Protein 1JG1 (pdb70)

Structure (mmCIF, N/CA/C/O backbone):
data_1JG1
#
_entry.id   1JG1
#
_cell.length_a   39.160
_cell.length_b   52.522
_cell.length_c   96.636
_cell.angle_alpha   90.00
_cell.angle_beta   90.00
_cell.angle_gamma   90.00
#
_symmetry.space_group_name_H-M   'P 21 21 21'
#
loop_
_entity.id
_entity.type
_entity.pdbx_description
1 polymer 'protein-L-isoaspartate O-methyltransferase'
2 non-polymer S-ADENOSYL-L-HOMOCYSTEINE
3 water water
#
loop_
_atom_site.group_PDB
_atom_site.id
_atom_site.type_symbol
_atom_site.label_atom_id
_atom_site.label_alt_id
_atom_site.label_comp_id
_atom_site.label_asym_id
_atom_site.label_entity_id
_atom_site.label_seq_id
_atom_site.pdbx_PDB_ins_code
_atom_site.Cartn_x
_atom_site.Cartn_y
_atom_site.Cartn_z
_atom_site.occupancy
_atom_site.B_iso_or_equiv
_atom_site.auth_seq_id
_atom_site.auth_comp_id
_atom_site.auth_asym_id
_atom_site.auth_atom_id
_atom_site.pdbx_PDB_model_num
ATOM 1 N N . GLU A 1 14 ? 33.756 69.975 2.557 1.00 40.17 14 GLU A N 1
ATOM 2 C CA . GLU A 1 14 ? 33.793 68.681 1.835 1.00 43.52 14 GLU A CA 1
ATOM 3 C C . GLU A 1 14 ? 35.244 68.388 1.497 1.00 34.31 14 GLU A C 1
ATOM 4 O O . GLU A 1 14 ? 35.902 67.529 2.084 1.00 34.79 14 GLU A O 1
ATOM 6 N N . LYS A 1 15 ? 35.745 69.237 0.605 1.00 31.94 15 LYS A N 1
ATOM 7 C CA . LYS A 1 15 ? 37.182 69.515 0.563 1.00 33.53 15 LYS A CA 1
ATOM 8 C C . LYS A 1 15 ? 37.590 69.974 1.962 1.00 32.64 15 LYS A C 1
ATOM 9 O O . LYS A 1 15 ? 38.674 69.629 2.449 1.00 28.68 15 LYS A O 1
ATOM 11 N N . GLU A 1 16 ? 36.718 70.719 2.649 1.00 32.67 16 GLU A N 1
ATOM 12 C CA . GLU A 1 16 ? 37.124 71.140 3.995 1.00 36.14 16 GLU A CA 1
ATOM 13 C C . GLU A 1 16 ? 37.160 69.957 4.963 1.00 32.45 16 GLU A C 1
ATOM 14 O O . GLU A 1 16 ? 38.027 69.892 5.847 1.00 31.15 16 GLU A O 1
ATOM 18 N N . LEU A 1 17 ? 36.200 69.037 4.798 1.00 26.27 17 LEU A N 1
ATOM 19 C CA . LEU A 1 17 ? 36.155 67.869 5.670 1.00 25.95 17 LEU A CA 1
ATOM 20 C C . LEU A 1 17 ? 37.389 67.006 5.396 1.00 23.17 17 LEU A C 1
ATOM 21 O O . LEU A 1 17 ? 37.998 66.427 6.299 1.00 23.73 17 LEU A O 1
ATOM 26 N N . TYR A 1 18 ? 37.746 66.946 4.114 1.00 24.06 18 TYR A N 1
ATOM 27 C CA . TYR A 1 18 ? 38.902 66.087 3.799 1.00 24.20 18 TYR A CA 1
ATOM 28 C C . TYR A 1 18 ? 40.172 66.730 4.334 1.00 23.56 18 TYR A C 1
ATOM 29 O O . TYR A 1 18 ? 41.062 66.030 4.801 1.00 25.52 18 TYR A O 1
ATOM 38 N N . GLU A 1 19 ? 40.247 68.071 4.305 1.00 26.61 19 GLU A N 1
ATOM 39 C CA . GLU A 1 19 ? 41.455 68.732 4.805 1.00 28.80 19 GLU A CA 1
ATOM 40 C C . GLU A 1 19 ? 41.628 68.499 6.287 1.00 28.49 19 GLU A C 1
ATOM 41 O O . GLU A 1 19 ? 42.745 68.243 6.781 1.00 25.62 19 GLU A O 1
ATOM 47 N N . LYS A 1 20 ? 40.512 68.546 7.016 1.00 24.70 20 LYS A N 1
ATOM 48 C CA . LYS A 1 20 ? 40.606 68.183 8.445 1.00 24.01 20 LYS A CA 1
ATOM 49 C C . LYS A 1 20 ? 41.021 66.730 8.669 1.00 20.11 20 LYS A C 1
ATOM 50 O O . LYS A 1 20 ? 41.751 66.379 9.585 1.00 21.20 20 LYS A O 1
ATOM 56 N N . TRP A 1 21 ? 40.570 65.838 7.831 1.00 21.01 21 TRP A N 1
ATOM 57 C CA . TRP A 1 21 ? 40.947 64.408 7.958 1.00 19.05 21 TRP A CA 1
ATOM 58 C C . TRP A 1 21 ? 42.421 64.191 7.677 1.00 19.13 21 TRP A C 1
ATOM 59 O O . TRP A 1 21 ? 43.044 63.387 8.345 1.00 18.55 21 TRP A O 1
ATOM 70 N N . MET A 1 22 ? 42.949 64.873 6.625 1.00 21.76 22 MET A N 1
ATOM 71 C CA . MET A 1 22 ? 44.385 64.701 6.374 1.00 24.80 22 MET A CA 1
ATOM 72 C C . MET A 1 22 ? 45.201 65.080 7.625 1.00 22.87 22 MET A C 1
ATOM 73 O O . MET A 1 22 ? 46.213 64.429 7.928 1.00 23.95 22 MET A O 1
ATOM 78 N N . ARG A 1 23 ? 44.789 66.108 8.381 1.00 22.32 23 ARG A N 1
ATOM 79 C CA . ARG A 1 23 ? 45.426 66.515 9.614 1.00 22.31 23 ARG A CA 1
ATOM 80 C C . ARG A 1 23 ? 45.313 65.374 10.611 1.00 19.38 23 ARG A C 1
ATOM 81 O O . ARG A 1 23 ? 46.301 65.067 11.290 1.00 25.08 23 ARG A O 1
ATOM 83 N N . THR A 1 24 ? 44.158 64.720 10.688 1.00 18.35 24 THR A N 1
ATOM 84 C CA . THR A 1 24 ? 44.063 63.563 11.620 1.00 18.08 24 THR A CA 1
ATOM 85 C C . THR A 1 24 ? 45.001 62.447 11.245 1.00 17.71 24 THR A C 1
ATOM 86 O O . THR A 1 24 ? 45.664 61.844 12.086 1.00 17.01 24 THR A O 1
ATOM 90 N N . VAL A 1 25 ? 45.044 62.131 9.948 1.00 17.07 25 VAL A N 1
ATOM 91 C CA . VAL A 1 25 ? 45.929 61.049 9.533 1.00 16.82 25 VAL A CA 1
ATOM 92 C C . VAL A 1 25 ? 47.363 61.426 9.793 1.00 18.73 25 VAL A C 1
ATOM 93 O O . VAL A 1 25 ? 48.187 60.629 10.247 1.00 20.10 25 VAL A O 1
ATOM 97 N N . GLU A 1 26 ? 47.735 62.693 9.517 1.00 21.25 26 GLU A N 1
ATOM 98 C CA . GLU A 1 26 ? 49.108 63.121 9.776 1.00 28.30 26 GLU A CA 1
ATOM 99 C C . GLU A 1 26 ? 49.489 62.980 11.244 1.00 27.22 26 GLU A C 1
ATOM 100 O O . GLU A 1 26 ? 50.564 62.586 11.684 1.00 24.28 26 GLU A O 1
ATOM 106 N N . MET A 1 27 ? 48.461 63.362 12.037 1.00 22.41 27 MET A N 1
ATOM 107 C CA . MET A 1 27 ? 48.736 63.249 13.463 1.00 22.51 27 MET A CA 1
ATOM 108 C C . MET A 1 27 ? 48.928 61.795 13.843 1.00 19.71 27 MET A C 1
ATOM 109 O O . MET A 1 27 ? 49.775 61.492 14.681 1.00 20.72 27 MET A O 1
ATOM 114 N N . LEU A 1 28 ? 48.049 60.921 13.370 1.00 17.80 28 LEU A N 1
ATOM 115 C CA . LEU A 1 28 ? 48.164 59.530 13.767 1.00 16.64 28 LEU A CA 1
ATOM 116 C C . LEU A 1 28 ? 49.511 58.941 13.376 1.00 17.97 28 LEU A C 1
ATOM 117 O O . LEU A 1 28 ? 50.074 58.075 14.055 1.00 18.01 28 LEU A O 1
ATOM 122 N N . LYS A 1 29 ? 50.038 59.357 12.216 1.00 18.97 29 LYS A N 1
ATOM 123 C CA . LYS A 1 29 ? 51.357 58.888 11.768 1.00 21.35 29 LYS A CA 1
ATOM 124 C C . LYS A 1 29 ? 52.404 59.519 12.686 1.00 25.25 29 LYS A C 1
ATOM 125 O O . LYS A 1 29 ? 53.346 58.861 13.133 1.00 24.52 29 LYS A O 1
ATOM 131 N N . ALA A 1 30 ? 52.254 60.799 12.983 1.00 25.91 30 ALA A N 1
ATOM 132 C CA . ALA A 1 30 ? 53.290 61.504 13.735 1.00 28.28 30 ALA A CA 1
ATOM 133 C C . ALA A 1 30 ? 53.443 60.860 15.110 1.00 28.16 30 ALA A C 1
ATOM 134 O O . ALA A 1 30 ? 54.505 60.726 15.677 1.00 34.22 30 ALA A O 1
ATOM 136 N N . GLU A 1 31 ? 52.258 60.472 15.627 1.00 28.02 31 GLU A N 1
ATOM 137 C CA . GLU A 1 31 ? 52.218 59.887 16.950 1.00 27.32 31 GLU A CA 1
ATOM 138 C C . GLU A 1 31 ? 52.547 58.409 16.982 1.00 26.32 31 GLU A C 1
ATOM 139 O O . GLU A 1 31 ? 52.581 57.846 18.087 1.00 29.52 31 GLU A O 1
ATOM 145 N N . GLY A 1 32 ? 52.845 57.745 15.861 1.00 22.56 32 GLY A N 1
ATOM 146 C CA . GLY A 1 32 ? 53.241 56.351 15.889 1.00 21.85 32 GLY A CA 1
ATOM 147 C C . GLY A 1 32 ? 52.089 55.355 15.907 1.00 18.93 32 GLY A C 1
ATOM 148 O O . GLY A 1 32 ? 52.272 54.156 16.133 1.00 23.23 32 GLY A O 1
ATOM 149 N N . ILE A 1 33 ? 50.857 55.823 15.715 1.00 16.77 33 ILE A N 1
ATOM 150 C CA . ILE A 1 33 ? 49.685 54.965 15.705 1.00 16.26 33 ILE A CA 1
ATOM 151 C C . ILE A 1 33 ? 49.508 54.311 14.345 1.00 14.62 33 ILE A C 1
ATOM 152 O O . ILE A 1 33 ? 49.277 53.114 14.213 1.00 17.16 33 ILE A O 1
ATOM 157 N N . ILE A 1 34 ? 49.578 55.134 13.275 1.00 14.39 34 ILE A N 1
ATOM 158 C CA . ILE A 1 34 ? 49.641 54.601 11.901 1.00 14.15 34 ILE A CA 1
ATOM 159 C C . ILE A 1 34 ? 51.143 54.428 11.640 1.00 14.63 34 ILE A C 1
ATOM 160 O O . ILE A 1 34 ? 51.855 55.435 11.764 1.00 19.08 34 ILE A O 1
ATOM 165 N N . ARG A 1 35 ? 51.560 53.218 11.336 1.00 13.54 35 ARG A N 1
ATOM 166 C CA . ARG A 1 35 ? 52.990 52.881 11.229 1.00 15.63 35 ARG A CA 1
ATOM 167 C C . ARG A 1 35 ? 53.290 52.246 9.880 1.00 17.72 35 ARG A C 1
ATOM 168 O O . ARG A 1 35 ? 54.442 51.971 9.604 1.00 31.29 35 ARG A O 1
ATOM 170 N N . SER A 1 36 ? 52.312 51.974 9.040 1.00 16.65 36 SER A N 1
ATOM 171 C CA . SER A 1 36 ? 52.548 51.306 7.738 1.00 16.07 36 SER A CA 1
ATOM 172 C C . SER A 1 36 ? 51.913 52.139 6.636 1.00 17.08 36 SER A 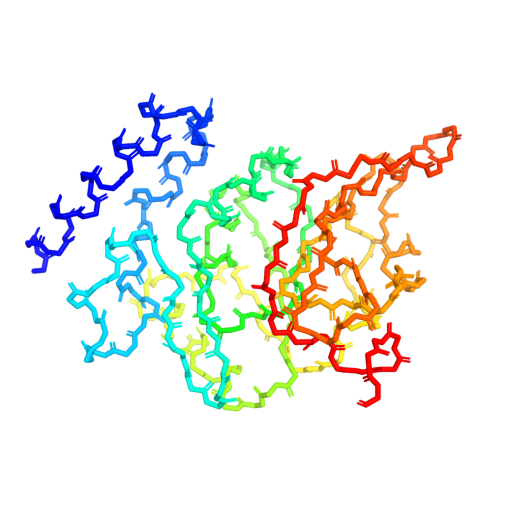C 1
ATOM 173 O O . SER A 1 36 ? 50.901 52.811 6.824 1.00 17.40 36 SER A O 1
ATOM 176 N N . LYS A 1 37 ? 52.512 52.079 5.450 1.00 16.12 37 LYS A N 1
ATOM 177 C CA . LYS A 1 37 ? 51.944 52.818 4.308 1.00 17.58 37 LYS A CA 1
ATOM 178 C C . LYS A 1 37 ? 50.569 52.259 3.958 1.00 15.77 37 LYS A C 1
ATOM 179 O O . LYS A 1 37 ? 49.736 53.041 3.499 1.00 15.73 37 LYS A O 1
ATOM 185 N N . GLU A 1 38 ? 50.305 50.970 4.144 1.00 15.03 38 GLU A N 1
ATOM 186 C CA . GLU A 1 38 ? 49.018 50.382 3.757 1.00 14.84 38 GLU A CA 1
ATOM 187 C C . GLU A 1 38 ? 47.915 50.984 4.611 1.00 13.02 38 GLU A C 1
ATOM 188 O O . GLU A 1 38 ? 46.844 51.289 4.076 1.00 14.06 38 GLU A O 1
ATOM 194 N N . VAL A 1 39 ? 48.130 51.136 5.905 1.00 13.63 39 VAL A N 1
ATOM 195 C CA . VAL A 1 39 ? 47.058 51.682 6.738 1.00 13.12 39 VAL A CA 1
ATOM 196 C C . VAL A 1 39 ? 46.936 53.174 6.447 1.00 13.28 39 VAL A C 1
ATOM 197 O O . VAL A 1 39 ? 45.814 53.680 6.399 1.00 13.47 39 VAL A O 1
ATOM 201 N N . GLU A 1 40 ? 48.064 53.873 6.273 1.00 13.68 40 GLU A N 1
ATOM 202 C CA . GLU A 1 40 ? 47.951 55.292 5.915 1.00 14.35 40 GLU A CA 1
ATOM 203 C C . GLU A 1 40 ? 47.123 55.478 4.672 1.00 14.65 40 GLU A C 1
ATOM 204 O O . GLU A 1 40 ? 46.231 56.314 4.578 1.00 14.73 40 GLU A O 1
ATOM 210 N N . ARG A 1 41 ? 47.456 54.705 3.632 1.00 14.51 41 ARG A N 1
ATOM 211 C CA . ARG A 1 41 ? 46.746 54.880 2.355 1.00 14.42 41 ARG A CA 1
ATOM 212 C C . ARG A 1 41 ? 45.269 54.527 2.492 1.00 13.33 41 ARG A C 1
ATOM 213 O O . ARG A 1 41 ? 44.380 55.156 1.917 1.00 15.45 41 ARG A O 1
ATOM 221 N N . ALA A 1 42 ? 44.954 53.475 3.276 1.00 14.07 42 ALA A N 1
ATOM 222 C CA . ALA A 1 42 ? 43.546 53.144 3.483 1.00 14.60 42 ALA A CA 1
ATOM 223 C C . ALA A 1 42 ? 42.818 54.309 4.128 1.00 13.94 42 ALA A C 1
ATOM 224 O O . ALA A 1 42 ? 41.729 54.681 3.709 1.00 14.37 42 ALA A O 1
ATOM 226 N N . PHE A 1 43 ? 43.400 54.867 5.191 1.00 13.10 43 PHE A N 1
ATOM 227 C CA . PHE A 1 43 ? 42.754 55.994 5.869 1.00 13.47 43 PHE A CA 1
ATOM 228 C C . PHE A 1 43 ? 42.548 57.167 4.959 1.00 13.60 43 PHE A C 1
ATOM 229 O O . PHE A 1 43 ? 41.485 57.827 5.036 1.00 15.10 43 PHE A O 1
ATOM 237 N N . LEU A 1 44 ? 43.517 57.445 4.062 1.00 15.15 44 LEU A N 1
ATOM 238 C CA . LEU A 1 44 ? 43.406 58.582 3.165 1.00 16.33 44 LEU A CA 1
ATOM 239 C C . LEU A 1 44 ? 42.339 58.314 2.100 1.00 15.77 44 LEU A C 1
ATOM 240 O O . LEU A 1 44 ? 41.701 59.246 1.635 1.00 19.77 44 LEU A O 1
ATOM 245 N N . LYS A 1 45 ? 42.114 57.049 1.756 1.00 16.18 45 LYS A N 1
ATOM 246 C CA . LYS A 1 45 ? 41.139 56.739 0.704 1.00 17.30 45 LYS A CA 1
ATOM 247 C C . LYS A 1 45 ? 39.696 56.823 1.211 1.00 16.14 45 LYS A C 1
ATOM 248 O O . LYS A 1 45 ? 38.773 57.244 0.531 1.00 17.50 45 LYS A O 1
ATOM 254 N N . TYR A 1 46 ? 39.496 56.414 2.481 1.00 15.97 46 TYR A N 1
ATOM 255 C CA . TYR A 1 46 ? 38.165 56.354 3.085 1.00 15.10 46 TYR A CA 1
ATOM 256 C C . TYR A 1 46 ? 38.120 57.172 4.416 1.00 15.18 46 TYR A C 1
ATOM 257 O O . TYR A 1 46 ? 38.235 56.633 5.500 1.00 16.35 46 TYR A O 1
ATOM 266 N N . PRO A 1 47 ? 37.943 58.477 4.257 1.00 15.85 47 PRO A N 1
ATOM 267 C CA . PRO A 1 47 ? 37.832 59.307 5.460 1.00 17.88 47 PRO A CA 1
ATOM 268 C C . PRO A 1 47 ? 36.612 58.896 6.284 1.00 15.82 47 PRO A C 1
ATOM 269 O O . PRO A 1 47 ? 35.573 58.519 5.731 1.00 17.39 47 PRO A O 1
ATOM 273 N N . ARG A 1 48 ? 36.685 59.002 7.622 1.00 15.58 48 ARG A N 1
ATOM 274 C CA . ARG A 1 48 ? 35.561 58.581 8.446 1.00 14.30 48 ARG A CA 1
ATOM 275 C C . ARG A 1 48 ? 34.289 59.351 8.173 1.00 14.93 48 ARG A C 1
ATOM 276 O O . ARG A 1 48 ? 33.203 58.813 8.431 1.00 15.95 48 ARG A O 1
ATOM 284 N N . TYR A 1 49 ? 34.297 60.577 7.647 1.00 15.51 49 TYR A N 1
ATOM 285 C CA . TYR A 1 49 ? 33.047 61.294 7.465 1.00 16.78 49 TYR A CA 1
ATOM 286 C C . TYR A 1 49 ? 32.127 60.527 6.510 1.00 17.19 49 TYR A C 1
ATOM 287 O O . TYR A 1 49 ? 30.920 60.759 6.533 1.00 21.06 49 TYR A O 1
ATOM 296 N N . LEU A 1 50 ? 32.682 59.622 5.666 1.00 18.45 50 LEU A N 1
ATOM 297 C CA . LEU A 1 50 ? 31.829 58.854 4.729 1.00 21.03 50 LEU A CA 1
ATOM 298 C C . LEU A 1 50 ? 30.934 57.886 5.472 1.00 20.29 50 LEU A C 1
ATOM 299 O O . LEU A 1 50 ? 29.988 57.320 4.928 1.00 26.22 50 LEU A O 1
ATOM 304 N N . SER A 1 51 ? 31.220 57.667 6.758 1.00 17.35 51 SER A N 1
ATOM 305 C CA . SER A 1 51 ? 30.567 56.532 7.437 1.00 18.06 51 SER A CA 1
ATOM 306 C C . SER A 1 51 ? 29.609 57.005 8.511 1.00 17.69 51 SER A C 1
ATOM 307 O O . SER A 1 51 ? 28.998 56.125 9.176 1.00 18.51 51 SER A O 1
ATOM 310 N N . VAL A 1 52 ? 29.464 58.322 8.716 1.00 15.94 52 VAL A N 1
ATOM 311 C CA . VAL A 1 52 ? 28.572 58.748 9.788 1.00 16.75 52 VAL A CA 1
ATOM 312 C C . VAL A 1 52 ? 27.436 59.601 9.226 1.00 18.44 52 VAL A C 1
ATOM 313 O O . VAL A 1 52 ? 27.475 60.102 8.095 1.00 22.23 52 VAL A O 1
ATOM 317 N N . GLU A 1 53 ? 26.386 59.724 10.036 1.00 19.65 53 GLU A N 1
ATOM 318 C CA . GLU A 1 53 ? 25.248 60.565 9.619 1.00 23.74 53 GLU A CA 1
ATOM 319 C C . GLU A 1 53 ? 25.684 62.022 9.487 1.00 23.17 53 GLU A C 1
ATOM 320 O O . GLU A 1 53 ? 26.676 62.418 10.126 1.00 22.02 53 GLU A O 1
ATOM 326 N N . ASP A 1 54 ? 24.975 62.809 8.693 1.00 26.12 54 ASP A N 1
ATOM 327 C CA . ASP A 1 54 ? 25.381 64.172 8.412 1.00 25.78 54 ASP A CA 1
ATOM 328 C C . ASP A 1 54 ? 25.711 65.001 9.635 1.00 25.71 54 ASP A C 1
ATOM 329 O O . ASP A 1 54 ? 26.688 65.747 9.607 1.00 27.90 54 ASP A O 1
ATOM 334 N N . LYS A 1 55 ? 24.870 64.871 10.642 1.00 26.42 55 LYS A N 1
ATOM 335 C CA . LYS A 1 55 ? 25.024 65.726 11.842 1.00 28.55 55 LYS A CA 1
ATOM 336 C C . LYS A 1 55 ? 26.334 65.445 12.551 1.00 25.00 55 LYS A C 1
ATOM 337 O O . LYS A 1 55 ? 26.786 66.258 13.357 1.00 35.79 55 LYS A O 1
ATOM 343 N N . TYR A 1 56 ? 27.001 64.317 12.270 1.00 25.15 56 TYR A N 1
ATOM 344 C CA . TYR A 1 56 ? 28.247 64.024 12.969 1.00 21.75 56 TYR A CA 1
ATOM 345 C C . TYR A 1 56 ? 29.460 64.227 12.080 1.00 20.28 56 TYR A C 1
ATOM 346 O O . TYR A 1 56 ? 30.616 64.101 12.543 1.00 21.13 56 TYR A O 1
ATOM 355 N N . LYS A 1 57 ? 29.213 64.529 10.800 1.00 22.08 57 LYS A N 1
ATOM 356 C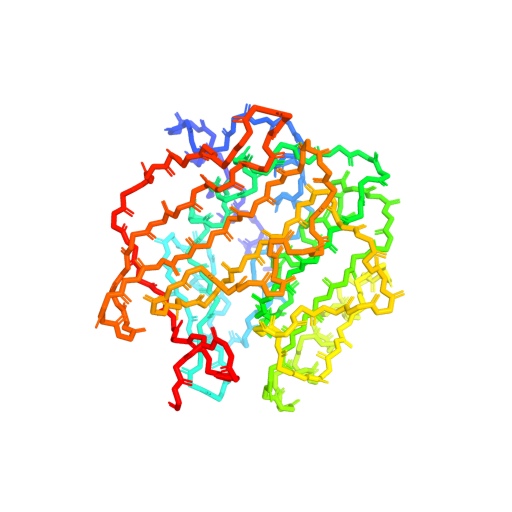 CA . LYS A 1 57 ? 30.349 64.665 9.875 1.00 22.78 57 LYS A CA 1
ATOM 357 C C . LYS A 1 57 ? 31.334 65.730 10.351 1.00 23.57 57 LYS A C 1
ATOM 358 O O . LYS A 1 57 ? 32.550 65.557 10.185 1.00 22.71 57 LYS A O 1
ATOM 364 N N . LYS A 1 58 ? 30.898 66.811 10.976 1.00 24.62 58 LYS A N 1
ATOM 365 C CA . LYS A 1 58 ? 31.725 67.899 11.453 1.00 25.07 58 LYS A CA 1
ATOM 366 C C . LYS A 1 58 ? 32.703 67.438 12.524 1.00 22.83 58 LYS A C 1
ATOM 367 O O . LYS A 1 58 ? 33.656 68.171 12.792 1.00 27.44 58 LYS A O 1
ATOM 373 N N . TYR A 1 59 ? 32.505 66.259 13.110 1.00 20.34 59 TYR A N 1
ATOM 374 C CA . TYR A 1 59 ? 33.404 65.806 14.170 1.00 19.32 59 TYR A CA 1
ATOM 375 C C . TYR A 1 59 ? 34.128 64.557 13.707 1.00 18.16 59 TYR A C 1
ATOM 376 O O . TYR A 1 59 ? 34.876 63.985 14.522 1.00 17.74 59 TYR A O 1
ATOM 385 N N . ALA A 1 60 ? 33.935 64.094 12.473 1.00 17.88 60 ALA A N 1
ATOM 386 C CA . ALA A 1 60 ? 34.529 62.806 12.093 1.00 16.73 60 ALA A CA 1
ATOM 387 C C . ALA A 1 60 ? 36.032 62.773 12.158 1.00 15.03 60 ALA A C 1
ATOM 388 O O . ALA A 1 60 ? 36.652 61.682 12.314 1.00 15.67 60 ALA A O 1
ATOM 390 N N . HIS A 1 61 ? 36.694 63.924 12.059 1.00 16.82 61 HIS A N 1
ATOM 391 C CA . HIS A 1 61 ? 38.143 64.024 12.130 1.00 16.95 61 HIS A CA 1
ATOM 392 C C . HIS A 1 61 ? 38.667 64.027 13.564 1.00 15.66 61 HIS A C 1
ATOM 393 O O . HIS A 1 61 ? 39.859 63.843 13.766 1.00 18.16 61 HIS A O 1
ATOM 400 N N . ILE A 1 62 ? 37.824 64.238 14.572 1.00 15.19 62 ILE A N 1
ATOM 401 C CA . ILE A 1 62 ? 38.286 64.235 15.964 1.00 13.98 62 ILE A CA 1
ATOM 402 C C . ILE A 1 62 ? 38.524 62.793 16.401 1.00 12.75 62 ILE A C 1
ATOM 403 O O . ILE A 1 62 ? 37.718 61.906 16.077 1.00 13.38 62 ILE A O 1
ATOM 408 N N . ASP A 1 63 ? 39.594 62.563 17.159 1.00 13.11 63 ASP A N 1
ATOM 409 C CA . ASP A 1 63 ? 39.918 61.179 17.509 1.00 13.00 63 ASP A CA 1
ATOM 410 C C . ASP A 1 63 ? 39.091 60.793 18.712 1.00 11.95 63 ASP A C 1
ATOM 411 O O . ASP A 1 63 ? 39.572 60.827 19.852 1.00 13.69 63 ASP A O 1
ATOM 416 N N . GLU A 1 64 ? 37.822 60.479 18.496 1.00 12.94 64 GLU A N 1
ATOM 417 C CA . GLU A 1 64 ? 36.826 60.121 19.481 1.00 12.03 64 GLU A CA 1
ATOM 418 C C . GLU A 1 64 ? 35.837 59.170 18.806 1.00 12.25 64 GLU A C 1
ATOM 419 O O . GLU A 1 64 ? 35.634 59.256 17.608 1.00 12.76 64 GLU A O 1
ATOM 425 N N . PRO A 1 65 ? 35.188 58.264 19.538 1.00 12.27 65 PRO A N 1
ATOM 426 C CA . PRO A 1 65 ? 34.117 57.465 18.955 1.00 12.71 65 PRO A CA 1
ATOM 427 C C . PRO A 1 65 ? 32.950 58.378 18.608 1.00 12.98 65 PRO A C 1
ATOM 428 O O . PRO A 1 65 ? 32.850 59.492 19.213 1.00 15.88 65 PRO A O 1
ATOM 432 N N . LEU A 1 66 ? 32.079 57.979 17.684 1.00 14.28 66 LEU A N 1
ATOM 433 C CA . LEU A 1 66 ? 30.889 58.766 17.350 1.00 15.08 66 LEU A CA 1
ATOM 434 C C . LEU A 1 66 ? 29.688 57.872 17.265 1.00 15.46 66 LEU A C 1
ATOM 435 O O . LEU A 1 66 ? 29.821 56.677 16.933 1.00 16.53 66 LEU A O 1
ATOM 440 N N . PRO A 1 67 ? 28.492 58.378 17.557 1.00 17.00 67 PRO A N 1
ATOM 441 C CA . PRO A 1 67 ? 27.279 57.538 17.452 1.00 15.82 67 PRO A CA 1
ATOM 442 C C . PRO A 1 67 ? 27.015 57.147 15.996 1.00 15.54 67 PRO A C 1
ATOM 443 O O . PRO A 1 67 ? 27.326 57.919 15.091 1.00 17.18 67 PRO A O 1
ATOM 447 N N . ILE A 1 68 ? 26.431 55.959 15.873 1.00 14.71 68 ILE A N 1
ATOM 448 C CA . ILE A 1 68 ? 25.773 55.508 14.644 1.00 15.00 68 ILE A CA 1
ATOM 449 C C . ILE A 1 68 ? 24.398 55.020 15.041 1.00 15.25 68 ILE A C 1
ATOM 450 O O . ILE A 1 68 ? 24.054 55.016 16.219 1.00 15.82 68 ILE A O 1
ATOM 455 N N . PRO A 1 69 ? 23.526 54.672 14.087 1.00 15.30 69 PRO A N 1
ATOM 456 C CA . PRO A 1 69 ? 22.157 54.264 14.505 1.00 15.98 69 PRO A CA 1
ATOM 457 C C . PRO A 1 69 ? 22.120 53.059 15.415 1.00 16.58 69 PRO A C 1
ATOM 458 O O . PRO A 1 69 ? 23.069 52.285 15.660 1.00 16.81 69 PRO A O 1
ATOM 462 N N . ALA A 1 70 ? 20.938 52.910 16.013 1.00 17.31 70 ALA A N 1
ATOM 463 C CA . ALA A 1 70 ? 20.591 51.716 16.800 1.00 17.56 70 ALA A CA 1
ATOM 464 C C . ALA A 1 70 ? 21.463 51.573 18.039 1.00 16.19 70 ALA A C 1
ATOM 465 O O . ALA A 1 70 ? 21.715 50.469 18.552 1.00 19.67 70 ALA A O 1
ATOM 467 N N . GLY A 1 71 ? 21.890 52.699 18.576 1.00 17.68 71 GLY A N 1
ATOM 468 C CA . GLY A 1 71 ? 22.612 52.800 19.845 1.00 17.89 71 GLY A CA 1
ATOM 469 C C . GLY A 1 71 ? 24.029 52.343 19.794 1.00 20.01 71 GLY A C 1
ATOM 470 O O . GLY A 1 71 ? 24.628 52.151 20.850 1.00 22.88 71 GLY A O 1
ATOM 471 N N . GLN A 1 72 ? 24.618 52.111 18.617 1.00 17.40 72 GLN A N 1
ATOM 472 C CA . GLN A 1 72 ? 26.022 51.708 18.514 1.00 16.70 72 GLN A CA 1
ATOM 473 C C . GLN A 1 72 ? 26.958 52.857 18.232 1.00 17.92 72 GLN A C 1
ATOM 474 O O . GLN A 1 72 ? 26.558 54.037 18.232 1.00 17.14 72 GLN A O 1
ATOM 480 N N . THR A 1 73 ? 28.248 52.616 17.971 1.00 17.07 73 THR A N 1
ATOM 481 C CA . THR A 1 73 ? 29.208 53.715 17.714 1.00 17.67 73 THR A CA 1
ATOM 482 C C . THR A 1 73 ? 30.172 53.313 16.612 1.00 17.94 73 THR A C 1
ATOM 483 O O . THR A 1 73 ? 30.411 52.115 16.397 1.00 21.38 73 THR A O 1
ATOM 487 N N . VAL A 1 74 ? 30.732 54.245 15.844 1.00 15.94 74 VAL A N 1
ATOM 488 C CA . VAL A 1 74 ? 31.892 54.010 15.015 1.00 15.14 74 VAL A CA 1
ATOM 489 C C . VAL A 1 74 ? 33.093 54.322 15.888 1.00 14.42 74 VAL A C 1
ATOM 490 O O . VAL A 1 74 ? 33.146 55.313 16.656 1.00 15.20 74 VAL A O 1
ATOM 494 N N . SER A 1 75 ? 34.070 53.435 15.871 1.00 15.70 75 SER A N 1
ATOM 495 C CA . SER A 1 75 ? 35.214 53.543 16.780 1.00 14.88 75 SER A CA 1
ATOM 496 C C . SER A 1 75 ? 36.041 54.805 16.506 1.00 13.25 75 SER A C 1
ATOM 497 O O . SER A 1 75 ? 36.065 55.391 15.435 1.00 14.44 75 SER A O 1
ATOM 500 N N . ALA A 1 76 ? 36.790 55.201 17.553 1.00 13.52 76 ALA A N 1
ATOM 501 C CA . ALA A 1 76 ? 37.761 56.302 17.399 1.00 12.75 76 ALA A CA 1
ATOM 502 C C . ALA A 1 76 ? 38.829 55.933 16.354 1.00 11.90 76 ALA A C 1
ATOM 503 O O . ALA A 1 76 ? 39.268 54.790 16.279 1.00 12.50 76 ALA A O 1
ATOM 505 N N . PRO A 1 77 ? 39.203 56.899 15.521 1.00 11.89 77 PRO A N 1
ATOM 506 C CA . PRO A 1 77 ? 40.230 56.612 14.501 1.00 11.51 77 PRO A CA 1
ATOM 507 C C . PRO A 1 77 ? 41.479 55.934 15.060 1.00 11.09 77 PRO A C 1
ATOM 508 O O . PRO A 1 77 ? 42.004 54.993 14.414 1.00 11.99 77 PRO A O 1
ATOM 512 N N . HIS A 1 78 ? 41.988 56.347 16.216 1.00 11.59 78 HIS A N 1
ATOM 513 C CA . HIS A 1 78 ? 43.194 55.665 16.638 1.00 11.95 78 HIS A CA 1
ATOM 514 C C . HIS A 1 78 ? 42.937 54.190 16.937 1.00 11.18 78 HIS A C 1
ATOM 515 O O . HIS A 1 78 ? 43.888 53.390 16.765 1.00 11.86 78 HIS A O 1
ATOM 522 N N . MET A 1 79 ? 41.782 53.831 17.451 1.00 11.31 79 MET A N 1
ATOM 523 C CA . MET A 1 79 ? 41.547 52.403 17.779 1.00 11.55 79 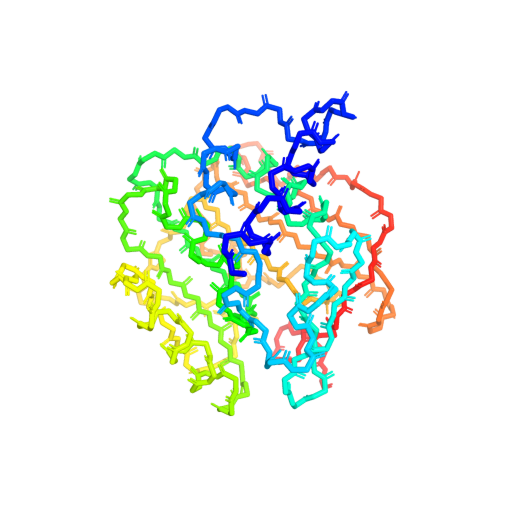MET A CA 1
ATOM 524 C C . MET A 1 79 ? 41.463 51.586 16.501 1.00 10.41 79 MET A C 1
ATOM 525 O O . MET A 1 79 ? 41.961 50.462 16.418 1.00 11.51 79 MET A O 1
ATOM 530 N N . VAL A 1 80 ? 40.781 52.174 15.473 1.00 11.40 80 VAL A N 1
ATOM 531 C CA . VAL A 1 80 ? 40.717 51.435 14.203 1.00 10.72 80 VAL A CA 1
ATOM 532 C C . VAL A 1 80 ? 42.121 51.265 13.661 1.00 10.49 80 VAL A C 1
ATOM 533 O O . VAL A 1 80 ? 42.453 50.140 13.191 1.00 11.37 80 VAL A O 1
ATOM 537 N N . ALA A 1 81 ? 42.937 52.312 13.718 1.00 11.21 81 ALA A N 1
ATOM 538 C CA . ALA A 1 81 ? 44.302 52.167 13.219 1.00 11.33 81 ALA A CA 1
ATOM 539 C C . ALA A 1 81 ? 45.091 51.123 13.993 1.00 12.03 81 ALA A C 1
ATOM 540 O O . ALA A 1 81 ? 45.805 50.298 13.408 1.00 11.75 81 ALA A O 1
ATOM 542 N N . ILE A 1 82 ? 44.976 51.146 15.327 1.00 11.39 82 ILE A N 1
ATOM 543 C CA . ILE A 1 82 ? 45.745 50.177 16.145 1.00 11.80 82 ILE A CA 1
ATOM 544 C C . ILE A 1 82 ? 45.390 48.767 15.729 1.00 11.45 82 ILE A C 1
ATOM 545 O O . ILE A 1 82 ? 46.215 47.876 15.534 1.00 12.46 82 ILE A O 1
ATOM 550 N N . MET A 1 83 ? 44.103 48.493 15.574 1.00 11.28 83 MET A N 1
ATOM 551 C CA . MET A 1 83 ? 43.677 47.117 15.254 1.00 11.85 83 MET A CA 1
ATOM 552 C C . MET A 1 83 ? 44.073 46.713 13.862 1.00 11.08 83 MET A C 1
ATOM 553 O O . MET A 1 83 ? 44.446 45.559 13.637 1.00 11.56 83 MET A O 1
ATOM 558 N N . LEU A 1 84 ? 44.051 47.660 12.894 1.00 11.13 84 LEU A N 1
ATOM 559 C CA . LEU A 1 84 ? 44.533 47.331 11.546 1.00 10.85 84 LEU A CA 1
ATOM 560 C C . LEU A 1 84 ? 46.023 47.042 11.558 1.00 11.48 84 LEU A C 1
ATOM 561 O O . LEU A 1 84 ? 46.460 46.103 10.872 1.00 11.37 84 LEU A O 1
ATOM 566 N N . GLU A 1 85 ? 46.798 47.828 12.346 1.00 10.96 85 GLU A N 1
ATOM 567 C CA . GLU A 1 85 ? 48.241 47.597 12.351 1.00 11.32 85 GLU A CA 1
ATOM 568 C C . GLU A 1 85 ? 48.506 46.250 13.015 1.00 12.02 85 GLU A C 1
ATOM 569 O O . GLU A 1 85 ? 49.371 45.501 12.503 1.00 14.31 85 GLU A O 1
ATOM 575 N N . ILE A 1 86 ? 47.815 45.877 14.089 1.00 11.97 86 ILE A N 1
ATOM 576 C CA . ILE A 1 86 ? 48.043 44.531 14.643 1.00 12.19 86 ILE A CA 1
ATOM 577 C C . ILE A 1 86 ? 47.710 43.453 13.637 1.00 12.34 86 ILE A C 1
ATOM 578 O O . ILE A 1 86 ? 48.386 42.406 13.564 1.00 14.25 86 ILE A O 1
ATOM 583 N N . ALA A 1 87 ? 46.700 43.711 12.812 1.00 12.38 87 ALA A N 1
ATOM 584 C CA . ALA A 1 87 ? 46.283 42.682 11.831 1.00 12.25 87 ALA A CA 1
ATOM 585 C C . ALA A 1 87 ? 47.323 42.415 10.757 1.00 13.70 87 ALA A C 1
ATOM 586 O O . ALA A 1 87 ? 47.285 41.303 10.158 1.00 16.36 87 ALA A O 1
ATOM 588 N N . ASN A 1 88 ? 48.202 43.360 10.465 1.00 14.23 88 ASN A N 1
ATOM 589 C CA . ASN A 1 88 ? 49.288 43.145 9.479 1.00 14.66 88 ASN A CA 1
ATOM 590 C C . ASN A 1 88 ? 48.757 42.591 8.175 1.00 13.81 88 ASN A C 1
ATOM 591 O O . ASN A 1 88 ? 49.146 41.540 7.658 1.00 16.80 88 ASN A O 1
ATOM 596 N N . LEU A 1 89 ? 47.790 43.323 7.632 1.00 13.18 89 LEU A N 1
ATOM 597 C CA . LEU A 1 89 ? 47.045 42.831 6.487 1.00 13.04 89 LEU A CA 1
ATOM 598 C C . LEU A 1 89 ? 47.867 42.911 5.224 1.00 13.24 89 LEU A C 1
ATOM 599 O O . LEU A 1 89 ? 48.631 43.857 4.981 1.00 14.75 89 LEU A O 1
ATOM 604 N N . LYS A 1 90 ? 47.666 41.896 4.362 1.00 13.85 90 LYS A N 1
ATOM 605 C CA . LYS A 1 90 ? 48.374 41.788 3.072 1.00 15.56 90 LYS A CA 1
ATOM 606 C C . LYS A 1 90 ? 47.351 41.550 1.973 1.00 13.04 90 LYS A C 1
ATOM 607 O O . LYS A 1 90 ? 46.266 40.980 2.199 1.00 12.77 90 LYS A O 1
ATOM 613 N N . PRO A 1 91 ? 47.646 41.898 0.748 1.00 14.32 91 PRO A N 1
ATOM 614 C CA . PRO A 1 91 ? 46.775 41.572 -0.416 1.00 14.83 91 PRO A CA 1
ATOM 615 C C . PRO A 1 91 ? 46.430 40.104 -0.456 1.00 13.59 91 PRO A C 1
ATOM 616 O O . PRO A 1 91 ? 47.280 39.262 -0.234 1.00 15.69 91 PRO A O 1
ATOM 620 N N . GLY A 1 92 ? 45.173 39.811 -0.754 1.00 13.08 92 GLY A N 1
ATOM 621 C CA . GLY A 1 92 ? 44.685 38.462 -0.972 1.00 14.02 92 GLY A CA 1
ATOM 622 C C . GLY A 1 92 ? 44.309 37.808 0.344 1.00 13.05 92 GLY A C 1
ATOM 623 O O . GLY A 1 92 ? 43.723 36.726 0.238 1.00 14.87 92 GLY A O 1
ATOM 624 N N . MET A 1 93 ? 44.595 38.361 1.527 1.00 12.09 93 MET A N 1
ATOM 625 C CA . MET A 1 93 ? 44.105 37.732 2.734 1.00 12.76 93 MET A CA 1
ATOM 626 C C . MET A 1 93 ? 42.572 37.679 2.772 1.00 11.40 93 MET A C 1
ATOM 627 O O . MET A 1 93 ? 41.900 38.550 2.185 1.00 13.29 93 MET A O 1
ATOM 632 N N . ASN A 1 94 ? 42.085 36.673 3.491 1.00 12.04 94 ASN A N 1
ATOM 633 C CA . ASN A 1 94 ? 40.651 36.426 3.680 1.00 11.78 94 ASN A CA 1
ATOM 634 C C . ASN A 1 94 ? 40.282 36.838 5.106 1.00 11.53 94 ASN A C 1
ATOM 635 O O . ASN A 1 94 ? 40.707 36.197 6.063 1.00 12.70 94 ASN A O 1
ATOM 640 N N . ILE A 1 95 ? 39.584 37.967 5.229 1.00 11.36 95 ILE A N 1
ATOM 641 C CA . ILE A 1 95 ? 39.324 38.578 6.509 1.00 10.92 95 ILE A CA 1
ATOM 642 C C . ILE A 1 95 ? 37.829 38.559 6.852 1.00 10.83 95 ILE A C 1
ATOM 643 O O . ILE A 1 95 ? 36.986 38.824 5.965 1.00 11.75 95 ILE A O 1
ATOM 648 N N . LEU A 1 96 ? 37.544 38.255 8.105 1.00 10.93 96 LEU A N 1
ATOM 649 C CA . LEU A 1 96 ? 36.180 38.382 8.676 1.00 10.66 96 LEU A CA 1
ATOM 650 C C . LEU A 1 96 ? 36.225 39.523 9.681 1.00 9.56 96 LEU A C 1
ATOM 651 O O . LEU A 1 96 ? 37.041 39.478 10.614 1.00 10.86 96 LEU A O 1
ATOM 656 N N . GLU A 1 97 ? 35.336 40.488 9.534 1.00 10.56 97 GLU A N 1
ATOM 657 C CA . GLU A 1 97 ? 35.051 41.467 10.586 1.00 9.90 97 GLU A CA 1
ATOM 658 C C . GLU A 1 97 ? 33.752 41.055 11.288 1.00 10.50 97 GLU A C 1
ATOM 659 O O . GLU A 1 97 ? 32.763 40.724 10.633 1.00 11.44 97 GLU A O 1
ATOM 665 N N . VAL A 1 98 ? 33.808 41.066 12.625 1.00 10.43 98 VAL A N 1
ATOM 666 C CA . VAL A 1 98 ? 32.574 40.894 13.397 1.00 11.43 98 VAL A CA 1
ATOM 667 C C . VAL A 1 98 ? 32.190 42.282 13.928 1.00 10.72 98 VAL A C 1
ATOM 668 O O . VAL A 1 98 ? 32.942 42.875 14.711 1.00 12.76 98 VAL A O 1
ATOM 672 N N . GLY A 1 99 ? 30.998 42.706 13.545 1.00 10.87 99 GLY A N 1
ATOM 673 C CA . GLY A 1 99 ? 30.444 43.995 13.996 1.00 11.34 99 GLY A CA 1
ATOM 674 C C . GLY A 1 99 ? 30.619 45.088 12.962 1.00 11.39 99 GLY A C 1
ATOM 675 O O . GLY A 1 99 ? 31.425 46.000 13.095 1.00 14.74 99 GLY A O 1
ATOM 676 N N . THR A 1 100 ? 29.831 45.054 11.885 1.00 11.17 100 THR A N 1
ATOM 677 C CA . THR A 1 100 ? 30.057 45.997 10.796 1.00 11.47 100 THR A CA 1
ATOM 678 C C . THR A 1 100 ? 29.834 47.429 11.197 1.00 11.09 100 THR A C 1
ATOM 679 O O . THR A 1 100 ? 30.605 48.310 10.794 1.00 11.53 100 THR A O 1
ATOM 683 N N . GLY A 1 101 ? 28.755 47.672 11.954 1.00 11.29 101 GLY A N 1
ATOM 684 C CA . GLY A 1 101 ? 28.478 49.074 12.344 1.00 11.86 101 GLY A CA 1
ATOM 685 C C . GLY A 1 101 ? 28.202 49.956 11.110 1.00 11.09 101 GLY A C 1
ATOM 686 O O . GLY A 1 101 ? 27.239 49.766 10.374 1.00 14.46 101 GLY A O 1
ATOM 687 N N . SER A 1 102 ? 29.063 50.930 10.932 1.00 11.56 102 SER A N 1
ATOM 688 C CA . SER A 1 102 ? 29.013 51.880 9.844 1.00 11.97 102 SER A CA 1
ATOM 689 C C . SER A 1 102 ? 29.608 51.382 8.556 1.00 10.84 102 SER A C 1
ATOM 690 O O . SER A 1 102 ? 29.399 52.025 7.503 1.00 13.18 102 SER A O 1
ATOM 693 N N . GLY A 1 103 ? 30.333 50.269 8.572 1.00 10.70 103 GLY A N 1
ATOM 694 C CA . GLY A 1 103 ? 31.059 49.777 7.404 1.00 11.54 103 GLY A CA 1
ATOM 695 C C . GLY A 1 103 ? 32.433 50.416 7.205 1.00 10.65 103 GLY A C 1
ATOM 696 O O . GLY A 1 103 ? 33.163 50.030 6.292 1.00 12.09 103 GLY A O 1
ATOM 697 N N . TRP A 1 104 ? 32.802 51.384 8.040 1.00 11.43 104 TRP A N 1
ATOM 698 C CA . TRP A 1 104 ? 34.073 52.084 7.811 1.00 11.35 104 TRP A CA 1
ATOM 699 C C . TRP A 1 104 ? 35.274 51.161 7.895 1.00 10.28 104 TRP A C 1
ATOM 700 O O . TRP A 1 104 ? 36.124 51.128 7.000 1.00 10.88 104 TRP A O 1
ATOM 711 N N . ASN A 1 105 ? 35.384 50.398 9.008 1.00 10.00 105 ASN A N 1
ATOM 712 C CA . ASN A 1 105 ? 36.523 49.508 9.156 1.00 9.81 105 ASN A CA 1
ATOM 713 C C . ASN A 1 105 ? 36.576 48.485 8.035 1.00 10.07 105 ASN A C 1
ATOM 714 O O . ASN A 1 105 ? 37.669 48.204 7.490 1.00 10.95 105 ASN A O 1
ATOM 719 N N . ALA A 1 106 ? 35.403 47.924 7.642 1.00 10.20 106 ALA A N 1
ATOM 720 C CA . ALA A 1 106 ? 35.436 46.937 6.545 1.00 10.49 106 ALA A CA 1
ATOM 721 C C . ALA A 1 106 ? 35.931 47.578 5.255 1.00 10.55 106 ALA A C 1
ATOM 722 O O . ALA A 1 106 ? 36.704 46.967 4.499 1.00 11.27 106 ALA A O 1
ATOM 724 N N . ALA A 1 107 ? 35.531 48.821 4.965 1.00 11.05 107 ALA A N 1
ATOM 725 C CA . ALA A 1 107 ? 36.033 49.506 3.782 1.00 11.18 107 ALA A CA 1
ATOM 726 C C . ALA A 1 107 ? 37.549 49.615 3.837 1.00 11.17 107 ALA A C 1
ATOM 727 O O . ALA A 1 107 ? 38.249 49.316 2.844 1.00 11.42 107 ALA A O 1
ATOM 729 N N . LEU A 1 108 ? 38.057 50.042 4.993 1.00 10.78 108 LEU A N 1
ATOM 730 C CA . LEU A 1 108 ? 39.516 50.143 5.125 1.00 10.91 108 LEU A CA 1
ATOM 731 C C . LEU A 1 108 ? 40.221 48.806 4.909 1.00 10.50 108 LEU A C 1
ATOM 732 O O . LEU A 1 108 ? 41.247 48.718 4.200 1.00 11.06 108 LEU A O 1
ATOM 737 N N . ILE A 1 109 ? 39.673 47.748 5.521 1.00 10.15 109 ILE A N 1
ATOM 738 C CA . ILE A 1 109 ? 40.289 46.420 5.343 1.00 10.08 109 ILE A CA 1
ATOM 739 C C . ILE A 1 109 ? 40.316 46.072 3.872 1.00 10.93 109 ILE A C 1
ATOM 740 O O . ILE A 1 109 ? 41.346 45.606 3.326 1.00 11.03 109 ILE A O 1
ATOM 745 N N . SER A 1 110 ? 39.208 46.312 3.165 1.00 10.73 110 SER A N 1
ATOM 746 C CA . SER A 1 110 ? 39.131 45.937 1.753 1.00 11.04 110 SER A CA 1
ATOM 747 C C . SER A 1 110 ? 40.115 46.705 0.912 1.00 11.82 110 SER A C 1
ATOM 748 O O . SER A 1 110 ? 40.643 46.134 -0.048 1.00 13.14 110 SER A O 1
ATOM 751 N N . GLU A 1 111 ? 40.417 47.927 1.265 1.00 11.73 111 GLU A N 1
ATOM 752 C CA . GLU A 1 111 ? 41.409 48.705 0.487 1.00 12.29 111 GLU A CA 1
ATOM 753 C C . GLU A 1 111 ? 42.779 48.055 0.637 1.00 12.00 111 GLU A C 1
ATOM 754 O O . GLU A 1 111 ? 43.609 48.130 -0.291 1.00 13.82 111 GLU A O 1
ATOM 760 N N . ILE A 1 112 ? 43.096 47.466 1.809 1.00 11.69 112 ILE A N 1
ATOM 761 C CA . ILE A 1 112 ? 44.425 46.870 1.984 1.00 11.35 112 ILE A CA 1
ATOM 762 C C . ILE A 1 112 ? 44.511 45.507 1.337 1.00 11.96 112 ILE A C 1
ATOM 763 O O . ILE A 1 112 ? 45.536 45.165 0.712 1.00 13.07 112 ILE A O 1
ATOM 768 N N . VAL A 1 113 ? 43.461 44.700 1.483 1.00 11.46 113 VAL A N 1
ATOM 769 C CA . VAL A 1 113 ? 43.566 43.304 1.051 1.00 11.69 113 VAL A CA 1
ATOM 770 C C . VAL A 1 113 ? 43.168 43.123 -0.409 1.00 12.13 113 VAL A C 1
ATOM 771 O O . VAL A 1 113 ? 43.505 42.082 -0.989 1.00 12.44 113 VAL A O 1
ATOM 775 N N . LYS A 1 114 ? 42.544 44.104 -1.047 1.00 12.71 114 LYS A N 1
ATOM 776 C CA . LYS A 1 114 ? 42.329 44.036 -2.521 1.00 12.98 114 LYS A CA 1
ATOM 777 C C . LYS A 1 114 ? 41.490 42.850 -2.927 1.00 12.90 114 LYS A C 1
ATOM 778 O O . LYS A 1 114 ? 41.657 42.296 -4.044 1.00 14.55 114 LYS A O 1
ATOM 784 N N . THR A 1 115 ? 40.580 42.379 -2.071 1.00 11.68 115 THR A N 1
ATOM 785 C CA . THR A 1 115 ? 39.752 41.228 -2.364 1.00 11.59 115 THR A CA 1
ATOM 786 C C . THR A 1 115 ? 38.509 41.324 -1.487 1.00 11.77 115 THR A C 1
ATOM 787 O O . THR A 1 115 ? 38.345 42.294 -0.719 1.00 12.53 115 THR A O 1
ATOM 791 N N . ASP A 1 116 ? 37.645 40.346 -1.606 1.00 11.88 116 ASP A N 1
ATOM 792 C CA . ASP A 1 116 ? 36.414 40.208 -0.855 1.00 12.16 116 ASP A CA 1
ATOM 793 C C . ASP A 1 116 ? 36.698 40.212 0.641 1.00 11.58 116 ASP A C 1
ATOM 794 O O . ASP A 1 116 ? 37.603 39.499 1.086 1.00 12.12 116 ASP A O 1
ATOM 799 N N . VAL A 1 117 ? 35.942 41.034 1.367 1.00 10.95 117 VAL A N 1
ATOM 800 C CA . VAL A 1 117 ? 35.969 41.101 2.824 1.00 11.09 117 VAL A CA 1
ATOM 801 C C . VAL A 1 117 ? 34.588 40.746 3.334 1.00 11.25 117 VAL A C 1
ATOM 802 O O . VAL A 1 117 ? 33.605 41.249 2.773 1.00 12.56 117 VAL A O 1
ATOM 806 N N . TYR A 1 118 ? 34.525 39.889 4.364 1.00 10.58 118 TYR A N 1
ATOM 807 C CA . TYR A 1 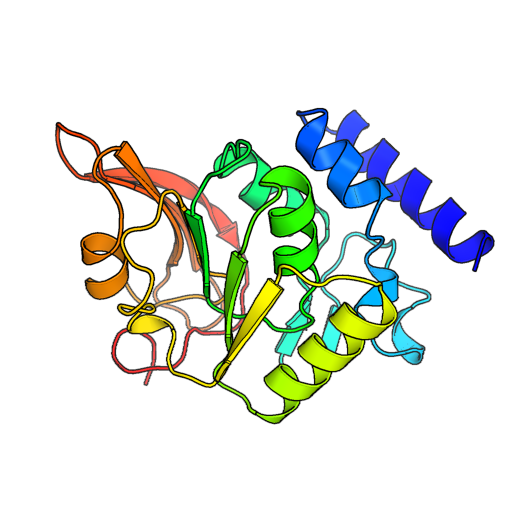118 ? 33.209 39.502 4.909 1.00 10.75 118 TYR A CA 1
ATOM 808 C C . TYR A 1 118 ? 33.045 40.200 6.225 1.00 10.28 118 TYR A C 1
ATOM 809 O O . TYR A 1 118 ? 33.961 40.217 7.066 1.00 12.22 118 TYR A O 1
ATOM 818 N N . THR A 1 119 ? 31.850 40.792 6.472 1.00 10.53 119 THR A N 1
ATOM 819 C CA . THR A 1 119 ? 31.645 41.494 7.744 1.00 10.85 119 THR A CA 1
ATOM 820 C C . THR A 1 119 ? 30.229 41.165 8.181 1.00 11.10 119 THR A C 1
ATOM 821 O O . THR A 1 119 ? 29.281 41.173 7.363 1.00 11.93 119 THR A O 1
ATOM 825 N N . ILE A 1 120 ? 30.074 40.897 9.474 1.00 10.43 120 ILE A N 1
ATOM 826 C CA . ILE A 1 120 ? 28.762 40.462 9.983 1.00 10.90 120 ILE A CA 1
ATOM 827 C C . ILE A 1 120 ? 28.265 41.445 11.002 1.00 11.35 120 ILE A C 1
ATOM 828 O O . ILE A 1 120 ? 29.005 41.990 11.834 1.00 11.97 120 ILE A O 1
ATOM 833 N N . GLU A 1 121 ? 26.951 41.706 10.940 1.00 11.59 121 GLU A N 1
ATOM 834 C CA . GLU A 1 121 ? 26.297 42.690 11.820 1.00 11.64 121 GLU A CA 1
ATOM 835 C C . GLU A 1 121 ? 24.980 42.058 12.264 1.00 11.60 121 GLU A C 1
ATOM 836 O O . GLU A 1 121 ? 24.276 41.497 11.440 1.00 12.77 121 GLU A O 1
ATOM 842 N N . ARG A 1 122 ? 24.644 42.207 13.567 1.00 12.69 122 ARG A N 1
ATOM 843 C CA . ARG A 1 122 ? 23.430 41.566 14.063 1.00 13.95 122 ARG A CA 1
ATOM 844 C C . ARG A 1 122 ? 22.213 42.462 13.930 1.00 13.56 122 ARG A C 1
ATOM 845 O O . ARG A 1 122 ? 21.107 41.931 14.028 1.00 14.94 122 ARG A O 1
ATOM 853 N N . ILE A 1 123 ? 22.350 43.759 13.772 1.00 13.22 123 ILE A N 1
ATOM 854 C CA . ILE A 1 123 ? 21.201 44.672 13.765 1.00 14.93 123 ILE A CA 1
ATOM 855 C C . ILE A 1 123 ? 20.823 44.981 12.334 1.00 14.00 123 ILE A C 1
ATOM 856 O O . ILE A 1 123 ? 21.638 45.565 11.580 1.00 13.99 123 ILE A O 1
ATOM 861 N N . PRO A 1 124 ? 19.647 44.596 11.866 1.00 15.33 124 PRO A N 1
ATOM 862 C CA . PRO A 1 124 ? 19.261 44.909 10.471 1.00 15.93 124 PRO A CA 1
ATOM 863 C C . PRO A 1 124 ? 19.412 46.367 10.088 1.00 14.71 124 PRO A C 1
ATOM 864 O O . PRO A 1 124 ? 19.878 46.640 8.952 1.00 15.08 124 PRO A O 1
ATOM 868 N N . GLU A 1 125 ? 19.046 47.296 10.957 1.00 15.64 125 GLU A N 1
ATOM 869 C CA . GLU A 1 125 ? 19.149 48.717 10.584 1.00 16.60 125 GLU A CA 1
ATOM 870 C C . GLU A 1 125 ? 20.574 49.063 10.217 1.00 15.00 125 GLU A C 1
ATOM 871 O O . GLU A 1 125 ? 20.795 49.896 9.341 1.00 16.53 125 GLU A O 1
ATOM 877 N N . LEU A 1 126 ? 21.548 48.446 10.925 1.00 14.51 126 LEU A N 1
ATOM 878 C CA . LEU A 1 126 ? 22.955 48.750 10.648 1.00 13.85 126 LEU A CA 1
ATOM 879 C C . LEU A 1 126 ? 23.488 47.996 9.439 1.00 13.18 126 LEU A C 1
ATOM 880 O O . LEU A 1 126 ? 24.353 48.514 8.713 1.00 12.96 126 LEU A O 1
ATOM 885 N N . VAL A 1 127 ? 22.975 46.780 9.162 1.00 13.54 127 VAL A N 1
ATOM 886 C CA . VAL A 1 127 ? 23.307 46.167 7.888 1.00 14.31 127 VAL A CA 1
ATOM 887 C C . VAL A 1 127 ? 22.936 47.137 6.744 1.00 14.68 127 VAL A C 1
ATOM 888 O O . VAL A 1 127 ? 23.718 47.373 5.815 1.00 14.40 127 VAL A O 1
ATOM 892 N N . GLU A 1 128 ? 21.752 47.759 6.824 1.00 15.13 128 GLU A N 1
ATOM 893 C CA . GLU A 1 128 ? 21.323 48.662 5.745 1.00 15.52 128 GLU A CA 1
ATOM 894 C C . GLU A 1 128 ? 22.163 49.935 5.738 1.00 15.61 128 GLU A C 1
ATOM 895 O O . GLU A 1 128 ? 22.569 50.442 4.700 1.00 16.59 128 GLU A O 1
ATOM 901 N N . PHE A 1 129 ? 22.455 50.488 6.911 1.00 14.87 129 PHE A N 1
ATOM 902 C CA . PHE A 1 129 ? 23.242 51.721 7.014 1.00 14.13 129 PHE A CA 1
ATOM 903 C C . PHE A 1 129 ? 24.619 51.523 6.398 1.00 13.59 129 PHE A C 1
ATOM 904 O O . PHE A 1 129 ? 25.104 52.325 5.603 1.00 15.07 129 PHE A O 1
ATOM 912 N N . ALA A 1 130 ? 25.251 50.414 6.794 1.00 13.31 130 ALA A N 1
ATOM 913 C CA . ALA A 1 130 ? 26.596 50.124 6.285 1.00 12.90 130 ALA A CA 1
ATOM 914 C C . ALA A 1 130 ? 26.572 49.897 4.772 1.00 13.40 130 ALA A C 1
ATOM 915 O O . ALA A 1 130 ? 27.419 50.406 4.044 1.00 14.64 130 ALA A O 1
ATOM 917 N N . LYS A 1 131 ? 25.584 49.108 4.284 1.00 14.44 131 LYS A N 1
ATOM 918 C CA . LYS A 1 131 ? 25.520 48.887 2.836 1.00 15.76 131 LYS A CA 1
ATOM 919 C C . LYS A 1 131 ? 25.346 50.216 2.104 1.00 16.61 131 LYS A C 1
ATOM 920 O O . LYS A 1 131 ? 26.010 50.434 1.072 1.00 18.98 131 LYS A O 1
ATOM 926 N N . ARG A 1 132 ? 24.459 51.080 2.620 1.00 16.08 132 ARG A N 1
ATOM 927 C CA . ARG A 1 132 ? 24.337 52.365 1.910 1.00 17.68 132 ARG A CA 1
ATOM 928 C C . ARG A 1 132 ? 25.645 53.157 1.930 1.00 16.71 132 ARG A C 1
ATOM 929 O O . ARG A 1 132 ? 25.991 53.762 0.916 1.00 17.93 132 ARG A O 1
ATOM 937 N N . ASN A 1 133 ? 26.349 53.195 3.074 1.00 15.56 133 ASN A N 1
ATOM 938 C CA . ASN A 1 133 ? 27.586 53.955 3.152 1.00 14.98 133 ASN A CA 1
ATOM 939 C C . ASN A 1 133 ? 28.632 53.376 2.195 1.00 15.81 133 ASN A C 1
ATOM 940 O O . ASN A 1 133 ? 29.372 54.124 1.540 1.00 16.45 133 ASN A O 1
ATOM 945 N N . LEU A 1 134 ? 28.724 52.047 2.106 1.00 16.01 134 LEU A N 1
ATOM 946 C CA . LEU A 1 134 ? 29.719 51.405 1.246 1.00 14.76 134 LEU A CA 1
ATOM 947 C C . LEU A 1 134 ? 29.446 51.697 -0.209 1.00 16.40 134 LEU A C 1
ATOM 948 O O . LEU A 1 134 ? 30.287 52.009 -1.028 1.00 19.12 134 LEU A O 1
ATOM 953 N N . GLU A 1 135 ? 28.157 51.590 -0.577 1.00 19.01 135 GLU A N 1
ATOM 954 C CA . GLU A 1 135 ? 27.817 51.884 -1.960 1.00 21.01 135 GLU A CA 1
ATOM 955 C C . GLU A 1 135 ? 28.086 53.302 -2.358 1.00 21.60 135 GLU A C 1
ATOM 956 O O . GLU A 1 135 ? 28.586 53.590 -3.422 1.00 25.75 135 GLU A O 1
ATOM 962 N N . ARG A 1 136 ? 27.680 54.239 -1.493 1.00 21.11 136 ARG A N 1
ATOM 963 C CA . ARG A 1 136 ? 27.939 55.658 -1.811 1.00 23.56 136 ARG A CA 1
ATOM 964 C C . ARG A 1 136 ? 29.408 55.938 -1.960 1.00 23.53 136 ARG A C 1
ATOM 965 O O . ARG A 1 136 ? 29.792 56.853 -2.688 1.00 31.33 136 ARG A O 1
ATOM 973 N N . ALA A 1 137 ? 30.267 55.196 -1.244 1.00 23.67 137 ALA A N 1
ATOM 974 C CA . ALA A 1 137 ? 31.700 55.389 -1.293 1.00 24.02 137 ALA A CA 1
ATOM 975 C C . ALA A 1 137 ? 32.361 54.610 -2.417 1.00 26.86 137 ALA A C 1
ATOM 976 O O . ALA A 1 137 ? 33.593 54.653 -2.597 1.00 29.21 137 ALA A O 1
ATOM 978 N N . GLY A 1 138 ? 31.558 53.868 -3.187 1.00 25.48 138 GLY A N 1
ATOM 979 C CA . GLY A 1 138 ? 32.180 53.217 -4.338 1.00 26.79 138 GLY A CA 1
ATOM 980 C C . GLY A 1 138 ? 32.753 51.865 -3.978 1.00 24.88 138 GLY A C 1
ATOM 981 O O . GLY A 1 138 ? 33.378 51.223 -4.847 1.00 28.65 138 GLY A O 1
ATOM 982 N N . VAL A 1 139 ? 32.562 51.373 -2.730 1.00 21.95 139 VAL A N 1
ATOM 983 C CA . VAL A 1 139 ? 33.094 50.048 -2.386 1.00 17.95 139 VAL A CA 1
ATOM 984 C C . VAL A 1 139 ? 32.289 48.890 -2.931 1.00 18.28 139 VAL A C 1
ATOM 985 O O . VAL A 1 139 ? 31.063 48.887 -2.823 1.00 27.05 139 VAL A O 1
ATOM 989 N N . LYS A 1 140 ? 32.923 47.879 -3.509 1.00 18.06 140 LYS A N 1
ATOM 990 C CA . LYS A 1 140 ? 32.262 46.666 -4.016 1.00 19.99 140 LYS A CA 1
ATOM 991 C C . LYS A 1 140 ? 32.695 45.411 -3.262 1.00 17.11 140 LYS A C 1
ATOM 992 O O . LYS A 1 140 ? 31.909 44.455 -3.117 1.00 20.13 140 LYS A O 1
ATOM 998 N N . ASN A 1 141 ? 33.895 45.379 -2.732 1.00 14.64 141 ASN A N 1
ATOM 999 C CA . ASN A 1 141 ? 34.403 44.093 -2.215 1.00 14.37 141 ASN A CA 1
ATOM 1000 C C . ASN A 1 141 ? 34.025 43.804 -0.773 1.00 12.67 141 ASN A C 1
ATOM 1001 O O . ASN A 1 141 ? 34.383 42.769 -0.274 1.00 13.47 141 ASN A O 1
ATOM 1006 N N . VAL A 1 142 ? 33.320 44.719 -0.104 1.00 13.00 142 VAL A N 1
ATOM 1007 C CA . VAL A 1 142 ? 32.843 44.443 1.260 1.00 11.93 142 VAL A CA 1
ATOM 1008 C C . VAL A 1 142 ? 31.466 43.785 1.173 1.00 12.27 142 VAL A C 1
ATOM 1009 O O . VAL A 1 142 ? 30.530 44.295 0.5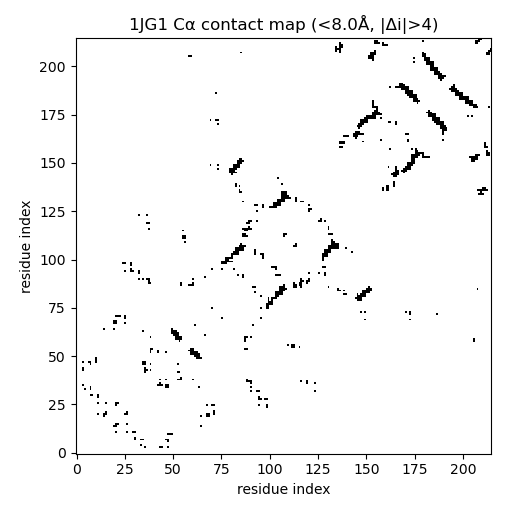49 1.00 14.97 142 VAL A O 1
ATOM 1013 N N . HIS A 1 143 ? 31.348 42.631 1.844 1.00 11.38 143 HIS A N 1
ATOM 1014 C CA . HIS A 1 143 ? 30.090 41.850 1.823 1.00 11.27 143 HIS A CA 1
ATOM 1015 C C . HIS A 1 143 ? 29.542 41.843 3.238 1.00 11.33 143 HIS A C 1
ATOM 1016 O O . HIS A 1 143 ? 30.118 41.194 4.114 1.00 12.43 143 HIS A O 1
ATOM 1023 N N . VAL A 1 144 ? 28.446 42.551 3.438 1.00 12.01 144 VAL A N 1
ATOM 1024 C CA . VAL A 1 144 ? 27.824 42.676 4.753 1.00 13.01 144 VAL A CA 1
ATOM 1025 C C . VAL A 1 144 ? 26.767 41.574 4.889 1.00 13.22 144 VAL A C 1
ATOM 1026 O O . VAL A 1 144 ? 25.904 41.404 3.998 1.00 15.32 144 VAL A O 1
ATOM 1030 N N . ILE A 1 145 ? 26.812 40.869 6.020 1.00 13.13 145 ILE A N 1
ATOM 1031 C CA . ILE A 1 145 ? 25.921 39.748 6.322 1.00 12.45 145 ILE A CA 1
ATOM 1032 C C . ILE A 1 145 ? 25.160 40.038 7.605 1.00 12.96 145 ILE A C 1
ATOM 1033 O O . ILE A 1 145 ? 25.794 40.416 8.571 1.00 15.14 145 ILE A O 1
ATOM 1038 N N . LEU A 1 146 ? 23.856 39.831 7.618 1.00 12.30 146 LEU A N 1
ATOM 1039 C CA . LEU A 1 146 ? 23.093 39.868 8.835 1.00 12.93 146 LEU A CA 1
ATOM 1040 C C . LEU A 1 146 ? 23.222 38.560 9.599 1.00 12.79 146 LEU A C 1
ATOM 1041 O O . LEU A 1 146 ? 22.922 37.510 9.069 1.00 16.11 146 LEU A O 1
ATOM 1046 N N . GLY A 1 147 ? 23.655 38.679 10.859 1.00 13.06 147 GLY A N 1
ATOM 1047 C CA . GLY A 1 147 ? 23.716 37.468 11.661 1.00 15.27 147 GLY A CA 1
ATOM 1048 C C . GLY A 1 147 ? 24.478 37.629 12.945 1.00 12.60 147 GLY A C 1
ATOM 1049 O O . GLY A 1 147 ? 24.908 38.751 13.281 1.00 13.93 147 GLY A O 1
ATOM 1050 N N . ASP A 1 148 ? 24.653 36.512 13.630 1.00 14.03 148 ASP A N 1
ATOM 1051 C CA . ASP A 1 148 ? 25.355 36.460 14.905 1.00 14.40 148 ASP A CA 1
ATOM 1052 C C . ASP A 1 148 ? 26.814 36.108 14.634 1.00 13.31 148 ASP A C 1
ATOM 1053 O O . ASP A 1 148 ? 27.160 34.936 14.502 1.00 15.33 148 ASP A O 1
ATOM 1058 N N . GLY A 1 149 ? 27.683 37.102 14.595 1.00 13.45 149 GLY A N 1
ATOM 1059 C CA . GLY A 1 149 ? 29.077 36.916 14.295 1.00 12.92 149 GLY A CA 1
ATOM 1060 C C . GLY A 1 149 ? 29.890 36.285 15.423 1.00 13.91 149 GLY A C 1
ATOM 1061 O O . GLY A 1 149 ? 31.047 35.971 15.175 1.00 13.63 149 GLY A O 1
ATOM 1062 N N . SER A 1 150 ? 29.301 36.092 16.629 1.00 12.92 150 SER A N 1
ATOM 1063 C CA . SER A 1 150 ? 30.009 35.258 17.596 1.00 14.09 150 SER A CA 1
ATOM 1064 C C . SER A 1 150 ? 30.118 33.793 17.125 1.00 12.84 150 SER A C 1
ATOM 1065 O O . SER A 1 150 ? 30.924 33.060 17.693 1.00 16.33 150 SER A O 1
ATOM 1068 N N . LYS A 1 151 ? 29.354 33.427 16.099 1.00 13.71 151 LYS A N 1
ATOM 1069 C CA . LYS A 1 151 ? 29.401 32.137 15.435 1.00 15.12 151 LYS A CA 1
ATOM 1070 C C . LYS A 1 151 ? 30.326 32.188 14.248 1.00 13.98 151 LYS A C 1
ATOM 1071 O O . LYS A 1 151 ? 30.449 31.213 13.472 1.00 15.16 151 LYS A O 1
ATOM 1077 N N . GLY A 1 152 ? 30.998 33.302 14.036 1.00 13.45 152 GLY A N 1
ATOM 1078 C CA . GLY A 1 152 ? 31.790 33.513 12.845 1.00 13.79 152 GLY A CA 1
ATOM 1079 C C . GLY A 1 152 ? 30.937 33.531 11.570 1.00 12.63 152 GLY A C 1
ATOM 1080 O O . GLY A 1 152 ? 29.794 34.050 11.548 1.00 14.74 152 GLY A O 1
ATOM 1081 N N . PHE A 1 153 ? 31.549 32.998 10.523 1.00 12.52 153 PHE A N 1
ATOM 1082 C CA . PHE A 1 153 ? 30.860 32.930 9.229 1.00 13.39 153 PHE A CA 1
ATOM 1083 C C . PHE A 1 153 ? 31.466 31.735 8.478 1.00 14.28 153 PHE A C 1
ATOM 1084 O O . PHE A 1 153 ? 32.345 31.854 7.636 1.00 13.96 153 PHE A O 1
ATOM 1092 N N . PRO A 1 154 ? 30.985 30.518 8.797 1.00 14.54 154 PRO A N 1
ATOM 1093 C CA . PRO A 1 154 ? 31.530 29.308 8.185 1.00 15.53 154 PRO A CA 1
ATOM 1094 C C . PRO A 1 154 ? 31.592 29.310 6.672 1.00 15.03 154 PRO A C 1
ATOM 1095 O O . PRO A 1 154 ? 32.580 28.713 6.184 1.00 16.25 154 PRO A O 1
ATOM 1099 N N . PRO A 1 155 ? 30.657 29.868 5.896 1.00 15.10 155 PRO A N 1
ATOM 1100 C CA . PRO A 1 155 ? 30.703 29.707 4.441 1.00 16.44 155 PRO A CA 1
ATOM 1101 C C . PRO A 1 155 ? 32.013 30.178 3.811 1.00 15.46 155 PRO A C 1
ATOM 1102 O O . PRO A 1 155 ? 32.372 29.639 2.769 1.00 18.29 155 PRO A O 1
ATOM 1106 N N . LYS A 1 156 ? 32.723 31.135 4.402 1.00 14.35 156 LYS A N 1
ATOM 1107 C CA . LYS A 1 156 ? 33.955 31.638 3.789 1.00 14.18 156 LYS A CA 1
ATOM 1108 C C . LYS A 1 156 ? 35.154 31.367 4.688 1.00 13.70 156 LYS A C 1
ATOM 1109 O O . LYS A 1 156 ? 36.260 31.847 4.430 1.00 14.32 156 LYS A O 1
ATOM 1115 N N . ALA A 1 157 ? 35.002 30.580 5.744 1.00 14.94 157 ALA A N 1
ATOM 1116 C CA . ALA A 1 157 ? 36.129 30.197 6.611 1.00 14.05 157 ALA A CA 1
ATOM 1117 C C . ALA A 1 157 ? 37.034 29.215 5.902 1.00 14.98 157 ALA A C 1
ATOM 1118 O O . ALA A 1 157 ? 36.555 28.485 4.998 1.00 17.01 157 ALA A O 1
ATOM 1120 N N . PRO A 1 158 ? 38.298 29.044 6.281 1.00 14.81 158 PRO A N 1
ATOM 1121 C CA . PRO A 1 158 ? 38.959 29.800 7.336 1.00 14.97 158 PRO A CA 1
ATOM 1122 C C . PRO A 1 158 ? 39.554 31.127 6.900 1.00 13.00 158 PRO A C 1
ATOM 1123 O O . PRO A 1 158 ? 39.780 31.401 5.710 1.00 14.35 158 PRO A O 1
ATOM 1127 N N . TYR A 1 159 ? 39.814 31.970 7.923 1.00 11.80 159 TYR A N 1
ATOM 1128 C CA . TYR A 1 159 ? 40.246 33.328 7.744 1.00 12.05 159 TYR A CA 1
ATOM 1129 C C . TYR A 1 159 ? 41.679 33.528 8.202 1.00 12.27 159 TYR A C 1
ATOM 1130 O O . TYR A 1 159 ? 42.174 32.930 9.155 1.00 13.97 159 TYR A O 1
ATOM 1139 N N . ASP A 1 160 ? 42.380 34.453 7.530 1.00 12.16 160 ASP A N 1
ATOM 1140 C CA . ASP A 1 160 ? 43.692 34.898 7.928 1.00 12.63 160 ASP A CA 1
ATOM 1141 C C . ASP A 1 160 ? 43.683 35.738 9.200 1.00 11.75 160 ASP A C 1
ATOM 1142 O O . ASP A 1 160 ? 44.546 35.618 10.071 1.00 13.10 160 ASP A O 1
ATOM 1147 N N . VAL A 1 161 ? 42.685 36.649 9.267 1.00 11.78 161 VAL A N 1
ATOM 1148 C CA . VAL A 1 161 ? 42.504 37.499 10.449 1.00 11.70 161 VAL A CA 1
ATOM 1149 C C . VAL A 1 161 ? 41.002 37.586 10.672 1.00 11.29 161 VAL A C 1
ATOM 1150 O O . VAL A 1 161 ? 40.244 37.697 9.689 1.00 11.75 161 VAL A O 1
ATOM 1154 N N . ILE A 1 162 ? 40.599 37.549 11.940 1.00 11.29 162 ILE A N 1
ATOM 1155 C CA . ILE A 1 162 ? 39.232 37.895 12.301 1.00 10.82 162 ILE A CA 1
ATOM 1156 C C . ILE A 1 162 ? 39.346 39.101 13.224 1.00 10.15 162 ILE A C 1
ATOM 1157 O O . ILE A 1 162 ? 40.084 39.058 14.230 1.00 11.04 162 ILE A O 1
ATOM 1162 N N . ILE A 1 163 ? 38.678 40.202 12.892 1.00 10.04 163 ILE A N 1
ATOM 1163 C CA . ILE A 1 163 ? 38.741 41.431 13.656 1.00 10.49 163 ILE A CA 1
ATOM 1164 C C . ILE A 1 163 ? 37.348 41.668 14.257 1.00 9.97 163 ILE A C 1
ATOM 1165 O O . ILE A 1 163 ? 36.368 41.843 13.518 1.00 11.26 163 ILE A O 1
ATOM 1170 N N . VAL A 1 164 ? 37.275 41.635 15.578 1.00 10.38 164 VAL A N 1
ATOM 1171 C CA . VAL A 1 164 ? 35.987 41.755 16.280 1.00 9.92 164 VAL A CA 1
ATOM 1172 C C . VAL A 1 164 ? 35.924 43.106 16.918 1.00 9.41 164 VAL A C 1
ATOM 1173 O O . VAL A 1 164 ? 36.818 43.508 17.658 1.00 11.13 164 VAL A O 1
ATOM 1177 N N . THR A 1 165 ? 34.816 43.809 16.661 1.00 10.12 165 THR A N 1
ATOM 1178 C CA . THR A 1 165 ? 34.710 45.229 17.056 1.00 10.60 165 THR A CA 1
ATOM 1179 C C . THR A 1 165 ? 33.568 45.432 18.049 1.00 10.58 165 THR A C 1
ATOM 1180 O O . THR A 1 165 ? 33.033 46.531 18.199 1.00 12.08 165 THR A O 1
ATOM 1184 N N . ALA A 1 166 ? 33.274 44.380 18.820 1.00 10.47 166 ALA A N 1
ATOM 1185 C CA . ALA A 1 166 ? 32.325 44.374 19.944 1.00 10.16 166 ALA A CA 1
ATOM 1186 C C . ALA A 1 166 ? 32.956 43.500 21.007 1.00 10.71 166 ALA A C 1
ATOM 1187 O O . ALA A 1 166 ? 33.656 42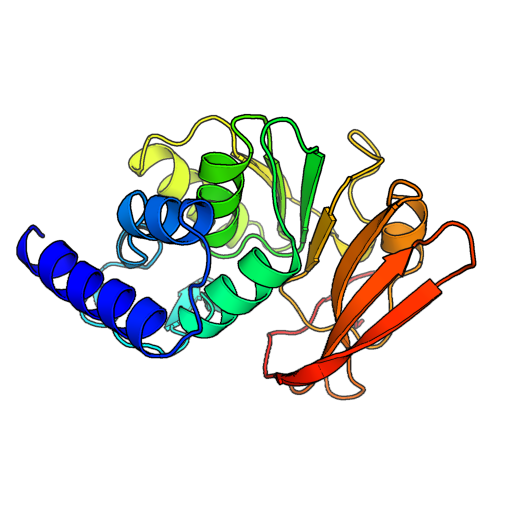.523 20.696 1.00 12.84 166 ALA A O 1
ATOM 1189 N N . GLY A 1 167 ? 32.707 43.875 22.285 1.00 11.68 167 GLY A N 1
ATOM 1190 C CA . GLY A 1 167 ? 33.404 43.143 23.354 1.00 12.36 167 GLY A CA 1
ATOM 1191 C C . GLY A 1 167 ? 32.688 41.914 23.836 1.00 11.17 167 GLY A C 1
ATOM 1192 O O . GLY A 1 167 ? 31.482 41.862 24.045 1.00 13.35 167 GLY A O 1
ATOM 1193 N N . ALA A 1 168 ? 33.468 40.872 24.009 1.00 12.02 168 ALA A N 1
ATOM 1194 C CA . ALA A 1 168 ? 32.964 39.557 24.406 1.00 11.75 168 ALA A CA 1
ATOM 1195 C C . ALA A 1 168 ? 33.344 39.205 25.831 1.00 11.20 168 ALA A C 1
ATOM 1196 O O . ALA A 1 168 ? 34.306 39.738 26.377 1.00 12.92 168 ALA A O 1
ATOM 1198 N N . PRO A 1 169 ? 32.617 38.308 26.475 1.00 12.25 169 PRO A N 1
ATOM 1199 C CA . PRO A 1 169 ? 32.968 37.857 27.845 1.00 13.46 169 PRO A CA 1
ATOM 1200 C C . PRO A 1 169 ? 34.125 36.851 27.857 1.00 13.85 169 PRO A C 1
ATOM 1201 O O . PRO A 1 169 ? 34.762 36.656 28.887 1.00 14.07 169 PRO A O 1
ATOM 1205 N N . LYS A 1 170 ? 34.421 36.247 26.728 1.00 13.15 170 LYS A N 1
ATOM 1206 C CA . LYS A 1 170 ? 35.452 35.207 26.562 1.00 13.75 170 LYS A CA 1
ATOM 1207 C C . LYS A 1 170 ? 35.840 35.150 25.102 1.00 14.69 170 LYS A C 1
ATOM 1208 O O . LYS A 1 170 ? 35.131 35.788 24.295 1.00 17.75 170 LYS A O 1
ATOM 1214 N N . ILE A 1 171 ? 36.861 34.396 24.728 1.00 13.27 171 ILE A N 1
ATOM 1215 C CA . ILE A 1 171 ? 37.175 34.201 23.304 1.00 13.56 171 ILE A CA 1
ATOM 1216 C C . ILE A 1 171 ? 36.212 33.216 22.702 1.00 14.11 171 ILE A C 1
ATOM 1217 O O . ILE A 1 171 ? 36.172 32.031 23.136 1.00 15.67 171 ILE A O 1
ATOM 1222 N N . PRO A 1 172 ? 35.364 33.594 21.751 1.00 14.12 172 PRO A N 1
ATOM 1223 C CA . PRO A 1 172 ? 34.427 32.616 21.137 1.00 14.13 172 PRO A CA 1
ATOM 1224 C C . PRO A 1 172 ? 35.121 31.471 20.422 1.00 13.18 172 PRO A C 1
ATOM 1225 O O . PRO A 1 172 ? 35.883 31.704 19.476 1.00 13.10 172 PRO A O 1
ATOM 1229 N N . GLU A 1 173 ? 34.818 30.239 20.821 1.00 14.70 173 GLU A N 1
ATOM 1230 C CA . GLU A 1 173 ? 35.445 29.090 20.139 1.00 14.05 173 GLU A CA 1
ATOM 1231 C C . GLU A 1 173 ? 35.206 29.106 18.640 1.00 13.03 173 GLU A C 1
ATOM 1232 O O . GLU A 1 173 ? 36.160 28.728 17.940 1.00 14.27 173 GLU A O 1
ATOM 1238 N N . PRO A 1 174 ? 34.053 29.436 18.095 1.00 13.60 174 PRO A N 1
ATOM 1239 C CA . PRO A 1 174 ? 33.916 29.372 16.619 1.00 14.20 174 PRO A CA 1
ATOM 1240 C C . PRO A 1 174 ? 34.923 30.272 15.911 1.00 13.15 174 PRO A C 1
ATOM 1241 O O . PRO A 1 174 ? 35.357 29.996 14.791 1.00 15.51 174 PRO A O 1
ATOM 1245 N N . LEU A 1 175 ? 35.303 31.378 16.567 1.00 13.06 175 LEU A N 1
ATOM 1246 C CA . LEU A 1 175 ? 36.243 32.266 15.879 1.00 14.69 175 LEU A CA 1
ATOM 1247 C C . LEU A 1 175 ? 37.641 31.683 15.925 1.00 18.15 175 LEU A C 1
ATOM 1248 O O . LEU A 1 175 ? 38.484 31.948 15.054 1.00 33.98 175 LEU A O 1
ATOM 1253 N N . ILE A 1 176 ? 37.991 30.893 16.911 1.00 13.70 176 ILE A N 1
ATOM 1254 C CA . ILE A 1 176 ? 39.282 30.174 16.863 1.00 13.53 176 ILE A CA 1
ATOM 1255 C C . ILE A 1 176 ? 39.209 29.047 15.813 1.00 13.79 176 ILE A C 1
ATOM 1256 O O . ILE A 1 176 ? 40.134 28.869 15.026 1.00 15.20 176 ILE A O 1
ATOM 1261 N N . GLU A 1 177 ? 38.095 28.324 15.775 1.00 14.69 177 GLU A N 1
ATOM 1262 C CA . GLU A 1 177 ? 38.001 27.220 14.827 1.00 16.26 177 GLU A CA 1
ATOM 1263 C C . GLU A 1 177 ? 38.100 27.703 13.396 1.00 15.84 177 GLU A C 1
ATOM 1264 O O . GLU A 1 177 ? 38.567 26.954 12.523 1.00 18.96 177 GLU A O 1
ATOM 1270 N N . GLN A 1 178 ? 37.613 28.921 13.117 1.00 13.77 178 GLN A N 1
ATOM 1271 C CA . GLN A 1 178 ? 37.576 29.469 11.772 1.00 13.99 178 GLN A CA 1
ATOM 1272 C C . GLN A 1 178 ? 38.847 30.214 11.363 1.00 13.67 178 GLN A C 1
ATOM 1273 O O . GLN A 1 178 ? 38.884 30.777 10.279 1.00 15.07 178 GLN A O 1
ATOM 1279 N N . LEU A 1 179 ? 39.856 30.225 12.253 1.00 13.96 179 LEU A N 1
ATOM 1280 C CA . LEU A 1 179 ? 41.117 30.833 11.880 1.00 14.14 179 LEU A CA 1
ATOM 1281 C C . LEU A 1 179 ? 42.009 29.802 11.195 1.00 16.17 179 LEU A C 1
ATOM 1282 O O . LEU A 1 179 ? 42.097 28.665 11.650 1.00 19.36 179 LEU A O 1
ATOM 1287 N N . LYS A 1 180 ? 42.742 30.277 10.184 1.00 17.65 180 LYS A N 1
ATOM 1288 C CA . LYS A 1 180 ? 43.838 29.461 9.654 1.00 20.39 180 LYS A CA 1
ATOM 1289 C C . LYS A 1 180 ? 44.922 29.274 10.705 1.00 24.03 180 LYS A C 1
ATOM 1290 O O . LYS A 1 180 ? 45.080 30.163 11.526 1.00 20.38 180 LYS A O 1
ATOM 1296 N N . ILE A 1 181 ? 45.661 28.161 10.634 1.00 27.42 181 ILE A N 1
ATOM 1297 C CA . ILE A 1 181 ? 46.759 28.049 11.625 1.00 28.09 181 ILE A CA 1
ATOM 1298 C C . ILE A 1 181 ? 47.756 29.094 11.146 1.00 22.87 181 ILE A C 1
ATOM 1299 O O . ILE A 1 181 ? 47.978 29.267 9.944 1.00 28.63 181 ILE A O 1
ATOM 1304 N N . GLY A 1 182 ? 48.365 29.901 11.996 1.00 21.37 182 GLY A N 1
ATOM 1305 C CA . GLY A 1 182 ? 49.112 31.026 11.456 1.00 21.24 182 GLY A CA 1
ATOM 1306 C C . GLY A 1 182 ? 48.311 32.328 11.522 1.00 19.31 182 GLY A C 1
ATOM 1307 O O . GLY A 1 182 ? 48.888 33.414 11.379 1.00 25.08 182 GLY A O 1
ATOM 1308 N N . GLY A 1 183 ? 47.014 32.302 11.735 1.00 18.29 183 GLY A N 1
ATOM 1309 C CA . GLY A 1 183 ? 46.169 33.489 11.639 1.00 16.22 183 GLY A CA 1
ATOM 1310 C C . GLY A 1 183 ? 46.012 34.084 13.036 1.00 15.98 183 GLY A C 1
ATOM 1311 O O . GLY A 1 183 ? 46.559 33.589 14.021 1.00 17.48 183 GLY A O 1
ATOM 1312 N N . LYS A 1 184 ? 45.250 35.177 13.090 1.00 16.12 184 LYS A N 1
ATOM 1313 C CA . LYS A 1 184 ? 45.076 35.828 14.371 1.00 14.95 184 LYS A CA 1
ATOM 1314 C C . LYS A 1 184 ? 43.669 36.398 14.488 1.00 12.69 184 LYS A C 1
ATOM 1315 O O . LYS A 1 184 ? 43.022 36.803 13.518 1.00 13.37 184 LYS A O 1
ATOM 1321 N N . LEU A 1 185 ? 43.235 36.410 15.742 1.00 11.66 185 LEU A N 1
ATOM 1322 C CA . LEU A 1 185 ? 41.962 36.956 16.168 1.00 11.71 185 LEU A CA 1
ATOM 1323 C C . LEU A 1 185 ? 42.221 38.192 17.033 1.00 10.51 185 LEU A C 1
ATOM 1324 O O . LEU A 1 185 ? 42.977 38.119 17.977 1.00 12.76 185 LEU A O 1
ATOM 1329 N N . ILE A 1 186 ? 41.628 39.315 16.676 1.00 10.84 186 ILE A N 1
ATOM 1330 C CA . ILE A 1 186 ? 41.762 40.547 17.432 1.00 11.25 186 ILE A CA 1
ATOM 1331 C C . ILE A 1 186 ? 40.420 40.840 18.029 1.00 10.70 186 ILE A C 1
ATOM 1332 O O . ILE A 1 186 ? 39.459 40.995 17.289 1.00 12.22 186 ILE A O 1
ATOM 1337 N N . ILE A 1 187 ? 40.343 40.870 19.358 1.00 11.48 187 ILE A N 1
ATOM 1338 C CA . ILE A 1 187 ? 39.042 40.871 19.989 1.00 11.48 187 ILE A CA 1
ATOM 1339 C C . ILE A 1 187 ? 39.106 41.537 21.366 1.00 11.30 187 ILE A C 1
ATOM 1340 O O . ILE A 1 187 ? 40.043 41.259 22.141 1.00 12.27 187 ILE A O 1
ATOM 1345 N N . PRO A 1 188 ? 38.127 42.375 21.738 1.00 10.63 188 PRO A N 1
ATOM 1346 C CA . PRO A 1 188 ? 38.050 42.895 23.103 1.00 11.27 188 PRO A CA 1
ATOM 1347 C C . PRO A 1 188 ? 37.368 41.850 23.975 1.00 11.23 188 PRO A C 1
ATOM 1348 O O . PRO A 1 188 ? 36.291 41.360 23.641 1.00 12.15 188 PRO A O 1
ATOM 1352 N N . VAL A 1 189 ? 37.990 41.513 25.108 1.00 11.61 189 VAL A N 1
ATOM 1353 C CA . VAL A 1 189 ? 37.414 40.550 26.046 1.00 11.89 189 VAL A CA 1
ATOM 1354 C C . VAL A 1 189 ? 37.430 41.127 27.438 1.00 11.47 189 VAL A C 1
ATOM 1355 O O . VAL A 1 189 ? 38.390 41.728 27.887 1.00 13.66 189 VAL A O 1
ATOM 1359 N N . GLY A 1 190 ? 36.319 40.967 28.184 1.00 13.00 190 GLY A N 1
ATOM 1360 C CA . GLY A 1 190 ? 36.335 41.424 29.571 1.00 15.49 190 GLY A CA 1
ATOM 1361 C C . GLY A 1 190 ? 35.017 41.009 30.206 1.00 18.89 190 GLY A C 1
ATOM 1362 O O . GLY A 1 190 ? 34.065 40.566 29.528 1.00 17.09 190 GLY A O 1
ATOM 1363 N N . SER A 1 191 ? 35.039 41.120 31.532 1.00 17.67 191 SER A N 1
ATOM 1364 C CA . SER A 1 191 ? 33.890 40.597 32.280 1.00 21.69 191 SER A CA 1
ATOM 1365 C C . SER A 1 191 ? 32.832 41.675 32.495 1.00 20.86 191 SER A C 1
ATOM 1366 O O . SER A 1 191 ? 31.836 41.334 33.173 1.00 27.51 191 SER A O 1
ATOM 1369 N N . TYR A 1 192 ? 33.048 42.872 31.958 1.00 22.33 192 TYR A N 1
ATOM 1370 C CA . TYR A 1 192 ? 32.058 43.911 31.793 1.00 20.89 192 TYR A CA 1
ATOM 1371 C C . TYR A 1 192 ? 31.591 43.897 30.322 1.00 19.74 192 TYR A C 1
ATOM 1372 O O . TYR A 1 192 ? 32.353 43.699 29.382 1.00 17.22 192 TYR A O 1
ATOM 1381 N N . HIS A 1 193 ? 30.315 44.099 30.078 1.00 18.74 193 HIS A N 1
ATOM 1382 C CA . HIS A 1 193 ? 29.770 44.282 28.766 1.00 18.02 193 HIS A CA 1
ATOM 1383 C C . HIS A 1 193 ? 30.414 45.446 28.008 1.00 18.20 193 HIS A C 1
ATOM 1384 O O . HIS A 1 193 ? 30.477 45.379 26.773 1.00 19.08 193 HIS A O 1
ATOM 1391 N N . LEU A 1 194 ? 30.846 46.504 28.715 1.00 20.33 194 LEU A N 1
ATOM 1392 C CA . LEU A 1 194 ? 31.204 47.753 28.021 1.00 19.08 194 LEU A CA 1
ATOM 1393 C C . LEU A 1 194 ? 32.676 48.109 28.217 1.00 18.00 194 LEU A C 1
ATOM 1394 O O . LEU A 1 194 ? 33.154 49.072 27.678 1.00 20.57 194 LEU A O 1
ATOM 1399 N N . TRP A 1 195 ? 33.460 47.372 29.020 1.00 19.65 195 TRP A N 1
ATOM 1400 C CA . TRP A 1 195 ? 34.856 47.702 29.401 1.00 20.58 195 TRP A CA 1
ATOM 1401 C C . TRP A 1 195 ? 35.744 46.456 29.262 1.00 17.26 195 TRP A C 1
ATOM 1402 O O . TRP A 1 195 ? 35.527 45.452 29.950 1.00 22.69 195 TRP A O 1
ATOM 1413 N N . GLN A 1 196 ? 36.727 46.465 28.336 1.00 16.54 196 GLN A N 1
ATOM 1414 C CA . GLN A 1 196 ? 37.427 45.231 27.997 1.00 14.35 196 GLN A CA 1
ATOM 1415 C C . GLN A 1 196 ? 38.917 45.380 27.938 1.00 13.25 196 GLN A C 1
ATOM 1416 O O . GLN A 1 196 ? 39.431 46.494 28.100 1.00 16.61 196 GLN A O 1
ATOM 1422 N N . GLU A 1 197 ? 39.587 44.283 27.694 1.00 14.38 197 GLU A N 1
ATOM 1423 C CA . GLU A 1 197 ? 41.000 44.251 27.327 1.00 15.09 197 GLU A CA 1
ATOM 1424 C C . GLU A 1 197 ? 41.099 43.886 25.855 1.00 12.53 197 GLU A C 1
ATOM 1425 O O . GLU A 1 197 ? 40.427 42.956 25.408 1.00 13.62 197 GLU A O 1
ATOM 1431 N N . LEU A 1 198 ? 41.894 44.625 25.069 1.00 12.38 198 LEU A N 1
ATOM 1432 C CA . LEU A 1 198 ? 42.061 44.264 23.651 1.00 11.51 198 LEU A CA 1
ATOM 1433 C C . LEU A 1 198 ? 43.079 43.125 23.542 1.00 12.71 198 LEU A C 1
ATOM 1434 O O . LEU A 1 198 ? 44.252 43.253 23.871 1.00 14.99 198 LEU A O 1
ATOM 1439 N N . LEU A 1 199 ? 42.583 41.965 23.062 1.00 12.38 199 LEU A N 1
ATOM 1440 C CA . LEU A 1 199 ? 43.428 40.779 22.942 1.00 12.56 199 LEU A CA 1
ATOM 1441 C C . LEU A 1 199 ? 43.780 40.538 21.484 1.00 11.85 199 LEU A C 1
ATOM 1442 O O . LEU A 1 199 ? 42.987 40.662 20.530 1.00 12.79 199 LEU A O 1
ATOM 1447 N N . GLU A 1 200 ? 45.055 40.179 21.271 1.00 13.96 200 GLU A N 1
ATOM 1448 C CA . GLU A 1 200 ? 45.533 39.626 20.001 1.00 13.62 200 GLU A CA 1
ATOM 1449 C C . GLU A 1 200 ? 45.807 38.157 20.267 1.00 13.52 200 GLU A C 1
ATOM 1450 O O . GLU A 1 200 ? 46.686 37.802 21.037 1.00 16.28 200 GLU A O 1
ATOM 1456 N N . VAL A 1 201 ? 45.014 37.320 19.650 1.00 14.12 201 VAL A N 1
ATOM 1457 C CA . VAL A 1 201 ? 45.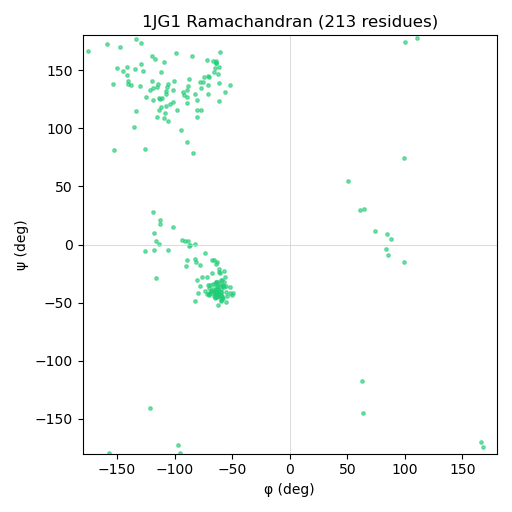014 35.856 19.873 1.00 14.76 201 VAL A CA 1
ATOM 1458 C C . VAL A 1 201 ? 45.576 35.198 18.650 1.00 14.15 201 VAL A C 1
ATOM 1459 O O . VAL A 1 201 ? 44.934 35.214 17.564 1.00 15.85 201 VAL A O 1
ATOM 1463 N N . ARG A 1 202 ? 46.770 34.666 18.735 1.00 18.05 202 ARG A N 1
ATOM 1464 C CA . ARG A 1 202 ? 47.484 34.111 17.592 1.00 18.29 202 ARG A CA 1
ATOM 1465 C C . ARG A 1 202 ? 47.327 32.594 17.679 1.00 17.89 202 ARG A C 1
ATOM 1466 O O . ARG A 1 202 ? 47.641 31.973 18.689 1.00 19.24 202 ARG A O 1
ATOM 1474 N N . LYS A 1 203 ? 46.772 32.085 16.602 1.00 18.31 203 LYS A N 1
ATOM 1475 C CA . LYS A 1 203 ? 46.621 30.627 16.521 1.00 21.09 203 LYS A CA 1
ATOM 1476 C C . LYS A 1 203 ? 47.900 30.116 15.883 1.00 20.43 203 LYS A C 1
ATOM 1477 O O . LYS A 1 203 ? 47.996 29.968 14.683 1.00 22.38 203 LYS A O 1
ATOM 1483 N N . THR A 1 204 ? 48.913 29.834 16.712 1.00 22.95 204 THR A N 1
ATOM 1484 C CA . THR A 1 204 ? 50.214 29.496 16.130 1.00 21.71 204 THR A CA 1
ATOM 1485 C C . THR A 1 204 ? 50.398 27.988 16.097 1.00 19.93 204 THR A C 1
ATOM 1486 O O . THR A 1 204 ? 49.717 27.224 16.743 1.00 25.43 204 THR A O 1
ATOM 1490 N N . LYS A 1 205 ? 51.394 27.538 15.317 1.00 24.32 205 LYS A N 1
ATOM 1491 C CA . LYS A 1 205 ? 51.684 26.127 15.272 1.00 27.33 205 LYS A CA 1
ATOM 1492 C C . LYS A 1 205 ? 52.001 25.582 16.656 1.00 26.56 205 LYS A C 1
ATOM 1493 O O . LYS A 1 205 ? 51.860 24.367 16.837 1.00 31.41 205 LYS A O 1
ATOM 1499 N N . ASP A 1 206 ? 52.430 26.397 17.614 1.00 26.53 206 ASP A N 1
ATOM 1500 C CA . ASP A 1 206 ? 52.775 25.949 18.961 1.00 25.97 206 ASP A CA 1
ATOM 1501 C C . ASP A 1 206 ? 51.661 26.270 19.930 1.00 22.87 206 ASP A C 1
ATOM 1502 O O . ASP A 1 206 ? 51.818 26.239 21.143 1.00 29.98 206 ASP A O 1
ATOM 1507 N N . GLY A 1 207 ? 50.462 26.603 19.432 1.00 22.94 207 GLY A N 1
ATOM 1508 C CA . GLY A 1 207 ? 49.368 26.859 20.354 1.00 24.48 207 GLY A CA 1
ATOM 1509 C C . GLY A 1 207 ? 48.929 28.299 20.423 1.00 20.84 207 GLY A C 1
ATOM 1510 O O . GLY A 1 207 ? 49.429 29.216 19.722 1.00 21.67 207 GLY A O 1
ATOM 1511 N N . ILE A 1 208 ? 47.902 28.571 21.219 1.00 20.96 208 ILE A N 1
ATOM 1512 C CA . ILE A 1 208 ? 47.365 29.918 21.313 1.00 19.49 208 ILE A CA 1
ATOM 1513 C C . ILE A 1 208 ? 48.337 30.800 22.043 1.00 20.34 208 ILE A C 1
ATOM 1514 O O . ILE A 1 208 ? 48.764 30.506 23.165 1.00 22.48 208 ILE A O 1
ATOM 1519 N N . LYS A 1 209 ? 48.635 31.937 21.455 1.00 18.50 209 LYS A N 1
ATOM 1520 C CA . LYS A 1 209 ? 49.548 32.890 22.104 1.00 19.54 209 LYS A CA 1
ATOM 1521 C C . LYS A 1 209 ? 48.766 34.178 22.175 1.00 17.42 209 LYS A C 1
ATOM 1522 O O . LYS A 1 209 ? 48.282 34.669 21.133 1.00 20.69 209 LYS A O 1
ATOM 1528 N N . ILE A 1 210 ? 48.673 34.735 23.366 1.00 19.00 210 ILE A N 1
ATOM 1529 C CA . ILE A 1 210 ? 47.896 35.978 23.514 1.00 18.01 210 ILE A CA 1
ATOM 1530 C C . ILE A 1 210 ? 48.790 37.132 23.911 1.00 18.42 210 ILE A C 1
ATOM 1531 O O . ILE A 1 210 ? 49.619 36.977 24.803 1.00 21.39 210 ILE A O 1
ATOM 1536 N N . LYS A 1 211 ? 48.552 38.234 23.231 1.00 17.88 211 LYS A N 1
ATOM 1537 C CA . LYS A 1 211 ? 49.150 39.506 23.636 1.00 19.35 211 LYS A CA 1
ATOM 1538 C C . LYS A 1 211 ? 47.991 40.397 24.081 1.00 19.18 211 LYS A C 1
ATOM 1539 O O . LYS A 1 211 ? 47.031 40.598 23.325 1.00 17.53 211 LYS A O 1
ATOM 1545 N N . ASN A 1 212 ? 48.092 40.925 25.296 1.00 24.25 212 ASN A N 1
ATOM 1546 C CA . ASN A 1 212 ? 47.035 41.772 25.859 1.00 20.17 212 ASN A CA 1
ATOM 1547 C C . ASN A 1 212 ? 47.462 43.170 25.456 1.00 19.90 212 ASN A C 1
ATOM 1548 O O . ASN A 1 212 ? 48.614 43.567 25.705 1.00 31.66 212 ASN A O 1
ATOM 1553 N N . HIS A 1 213 ? 46.588 43.992 24.843 1.00 19.91 213 HIS A N 1
ATOM 1554 C CA . HIS A 1 213 ? 46.966 45.293 24.291 1.00 18.96 213 HIS A CA 1
ATOM 1555 C C . HIS A 1 213 ? 46.331 46.469 25.049 1.00 19.10 213 HIS A C 1
ATOM 1556 O O . HIS A 1 213 ? 46.264 47.590 24.542 1.00 24.81 213 HIS A O 1
ATOM 1563 N N . GLY A 1 214 ? 45.848 46.229 26.267 1.00 16.75 214 GLY A N 1
ATOM 1564 C CA . GLY A 1 214 ? 45.409 47.322 27.150 1.00 17.55 214 GLY A CA 1
ATOM 1565 C C . GLY A 1 214 ? 43.895 47.508 27.166 1.00 15.52 214 GLY A C 1
ATOM 1566 O O . GLY A 1 214 ? 43.123 46.873 26.409 1.00 16.89 214 GLY A O 1
ATOM 1567 N N . GLY A 1 215 ? 43.423 48.410 28.047 1.00 16.27 215 GLY A N 1
ATOM 1568 C CA . GLY A 1 215 ? 41.988 48.635 28.206 1.00 16.34 215 GLY A CA 1
ATOM 1569 C C . GLY A 1 215 ? 41.335 49.336 27.026 1.00 14.26 215 GLY A C 1
ATOM 1570 O O . GLY A 1 215 ? 41.921 50.212 26.392 1.00 15.59 215 GLY A O 1
ATOM 1571 N N . VAL A 1 216 ? 40.093 48.960 26.719 1.00 14.35 216 VAL A N 1
ATOM 1572 C CA . VAL A 1 216 ? 39.308 49.545 25.650 1.00 13.48 216 VAL A CA 1
ATOM 1573 C C . VAL A 1 216 ? 37.845 49.540 26.033 1.00 14.60 216 VAL A C 1
ATOM 1574 O O . VAL A 1 216 ? 37.488 48.911 27.071 1.00 15.87 216 VAL A O 1
ATOM 1578 N N . ALA A 1 217 ? 37.039 50.221 25.247 1.00 15.11 217 ALA A N 1
ATOM 1579 C CA . ALA A 1 217 ? 35.630 50.346 25.521 1.00 15.56 217 ALA A CA 1
ATOM 1580 C C . ALA A 1 217 ? 34.872 50.125 24.207 1.00 15.61 217 ALA A C 1
ATOM 1581 O O . ALA A 1 217 ? 34.859 51.048 23.381 1.00 21.74 217 ALA A O 1
ATOM 1583 N N . PHE A 1 218 ? 34.334 48.929 24.038 1.00 13.64 218 PHE A N 1
ATOM 1584 C CA . PHE A 1 218 ? 33.524 48.635 22.878 1.00 12.98 218 PHE A CA 1
ATOM 1585 C C . PHE A 1 218 ? 32.108 48.295 23.299 1.00 12.96 218 PHE A C 1
ATOM 1586 O O . PHE A 1 218 ? 31.861 47.833 24.425 1.00 14.62 218 PHE A O 1
ATOM 1594 N N . VAL A 1 219 ? 31.127 48.400 22.395 1.00 12.86 219 VAL A N 1
ATOM 1595 C CA . VAL A 1 219 ? 29.791 47.901 22.647 1.00 13.50 219 VAL A CA 1
ATOM 1596 C C . VAL A 1 219 ? 29.845 46.383 22.819 1.00 12.71 219 VAL A C 1
ATOM 1597 O O . VAL A 1 219 ? 30.789 45.761 22.287 1.00 12.79 219 VAL A O 1
ATOM 1601 N N . PRO A 1 220 ? 28.895 45.771 23.503 1.00 12.63 220 PRO A N 1
ATOM 1602 C CA . PRO A 1 220 ? 28.959 44.293 23.702 1.00 13.71 220 PRO A CA 1
ATOM 1603 C C . PRO A 1 220 ? 28.697 43.486 22.438 1.00 12.24 220 PRO A C 1
ATOM 1604 O O . PRO A 1 220 ? 27.830 43.853 21.570 1.00 14.39 220 PRO A O 1
ATOM 1608 N N . LEU A 1 221 ? 29.387 42.378 22.328 1.00 11.97 221 LEU A N 1
ATOM 1609 C CA . LEU A 1 221 ? 29.146 41.335 21.359 1.00 12.12 221 LEU A CA 1
ATOM 1610 C C . LEU A 1 221 ? 28.011 40.499 21.880 1.00 13.89 221 LEU A C 1
ATOM 1611 O O . LEU A 1 221 ? 28.196 39.782 22.890 1.00 16.60 221 LEU A O 1
ATOM 1616 N N . ILE A 1 222 ? 26.831 40.544 21.277 1.00 13.32 222 ILE A N 1
ATOM 1617 C CA . ILE A 1 222 ? 25.630 39.903 21.793 1.00 14.22 222 ILE A CA 1
ATOM 1618 C C . ILE A 1 222 ? 25.342 38.694 20.917 1.00 14.20 222 ILE A C 1
ATOM 1619 O O . ILE A 1 222 ? 25.152 38.874 19.689 1.00 16.53 222 ILE A O 1
ATOM 1624 N N . GLY A 1 223 ? 25.346 37.506 21.503 1.00 16.14 223 GLY A N 1
ATOM 1625 C CA . GLY A 1 223 ? 25.021 36.316 20.689 1.00 17.58 223 GLY A CA 1
ATOM 1626 C C . GLY A 1 223 ? 25.405 35.050 21.443 1.00 17.89 223 GLY A C 1
ATOM 1627 O O . GLY A 1 223 ? 25.750 35.093 22.614 1.00 19.33 223 GLY A O 1
ATOM 1628 N N . GLU A 1 224 ? 25.327 33.956 20.672 1.00 17.43 224 GLU A N 1
ATOM 1629 C CA . GLU A 1 224 ? 25.417 32.638 21.275 1.00 18.98 224 GLU A CA 1
ATOM 1630 C C . GLU A 1 224 ? 26.745 32.398 21.958 1.00 21.85 224 GLU A C 1
ATOM 1631 O O . GLU A 1 224 ? 26.761 31.738 23.001 1.00 21.89 224 GLU A O 1
ATOM 1637 N N . TYR A 1 225 ? 27.815 32.926 21.394 1.00 18.50 225 TYR A N 1
ATOM 1638 C CA . TYR A 1 225 ? 29.155 32.792 21.997 1.00 20.33 225 TYR A CA 1
ATOM 1639 C C . TYR A 1 225 ? 29.630 34.168 22.465 1.00 21.06 225 TYR A C 1
ATOM 1640 O O . TYR A 1 225 ? 30.842 34.345 22.662 1.00 28.00 225 TYR A O 1
ATOM 1649 N N . GLY A 1 226 ? 28.715 35.104 22.672 1.00 20.23 226 GLY A N 1
ATOM 1650 C CA . GLY A 1 226 ? 29.023 36.361 23.310 1.00 21.42 226 GLY A CA 1
ATOM 1651 C C . GLY A 1 226 ? 28.165 36.525 24.566 1.00 20.26 226 GLY A C 1
ATOM 1652 O O . GLY A 1 226 ? 27.919 35.569 25.320 1.00 25.36 226 GLY A O 1
ATOM 1653 N N . TRP A 1 227 ? 27.702 37.741 24.800 1.00 18.01 227 TRP A N 1
ATOM 1654 C CA . TRP A 1 227 ? 26.826 38.092 25.885 1.00 19.12 227 TRP A CA 1
ATOM 1655 C C . TRP A 1 227 ? 25.393 37.673 25.556 1.00 23.99 227 TRP A C 1
ATOM 1656 O O . TRP A 1 227 ? 24.920 37.817 24.427 1.00 20.21 227 TRP A O 1
ATOM 1667 N N . LYS A 1 228 ? 24.676 37.160 26.543 1.00 26.80 228 LYS A N 1
ATOM 1668 C CA . LYS A 1 228 ? 23.234 36.941 26.280 1.00 29.19 228 LYS A CA 1
ATOM 1669 C C . LYS A 1 228 ? 22.468 38.247 26.108 1.00 34.91 228 LYS A C 1
ATOM 1670 O O . LYS A 1 228 ? 22.887 39.305 26.590 1.00 46.65 228 LYS A O 1
#

Radius of gyration: 15.87 Å; Cα contacts (8 Å, |Δi|>4): 492; chains: 1; bounding box: 34×45×37 Å

Nearest PDB structures (foldseek):
  1jg3-assembly1_A  TM=9.955E-01  e=2.046E-46  Pyrococcus furiosus
  2yxe-assembly1_B  TM=9.679E-01  e=1.301E-29  Methanocaldococcus jannaschii DSM 2661
  3lbf-assembly3_C  TM=9.548E-01  e=9.512E-25  Escherichia coli K-12
  3lbf-assembly4_D  TM=9.488E-01  e=5.520E-22  Escherichia coli K-12
  8qby-assembly1_t  TM=9.097E-01  e=3.006E-19  Paracoccus denitrificans PD1222

InterPro domains:
  IPR000682 Protein-L-isoaspartate(D-aspartate) O-methyltransferase [MF_00090] (2-217)
  IPR000682 Protein-L-isoaspartate(D-aspartate) O-methyltransferase [PS01279] (137-152)
  IPR000682 Protein-L-isoaspartate(D-aspartate) O-methyltransferase [PTHR11579] (14-212)
  IPR000682 Protein-L-isoaspartate(D-aspartate) O-methyltransferase [TIGR00080] (14-214)
  IPR029063 S-adenosyl-L-methionine-dependent methyltransferase superfamily [G3DSA:3.40.50.150] (1-219)
  IPR029063 S-adenosyl-L-methionine-dependent methyltransferase superfamily [SSF53335] (6-216)

Secondary structure (DSSP, 8-state):
-HHHHHHHHHHHHHHHHTTS--SHHHHHHHHHS-GGGGS-GGGGGGTTSSS-EE-STT-EEPPHHHHHHHHHHHT--TT--EEEE--TTSHHHHHHHHHH-S-EEEEES-HHHHHHHHHHHHHTT--SEEEEES-GGG--GGG--EEEEEE-SBBSS--HHHHHTEEEEEEEEEEE-SSSS-EEEEEEEEETTEEEEEEEEEE---B-BSTTSB-

CATH classification: 3.40.50.150

Foldseek 3Di:
DVVLLVLQVVLLVVCCVVVLQPDVLLSVLCNLQPQLLQADPVCSVCSSPQQWADHPPGFTRHGVSVLSNLVVLQVEAAPFAEEEEACQSVSSVSSNCSHHVAAYEYEHADVVRLVNNVVSCVVSVHDRYHYYHDQCLLPDPVRFQGQEYEYQFEFQDNRPNVVVRYDAQHWYWHFHHNDQFKGWTWIWHNYPVGTDIDTHGIDTGHWRDDDRGN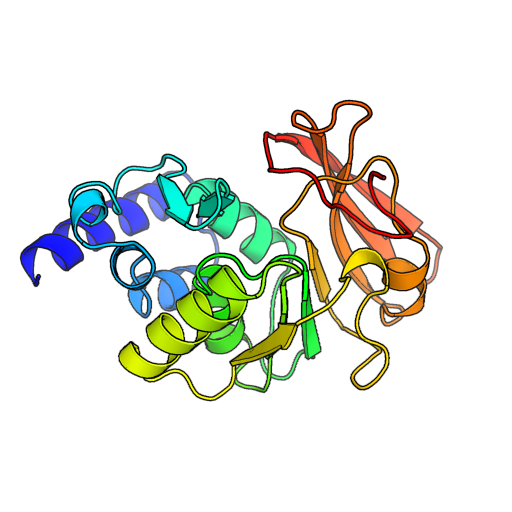D

Solvent-accessible surface area: 9781 Å² total; per-residue (Å²): 91,74,90,42,64,106,88,2,62,58,8,2,114,82,2,104,83,127,53,49,3,86,36,118,53,4,38,139,0,0,57,111,19,6,0,39,52,6,5,48,114,116,50,48,114,100,2,45,73,47,58,79,9,59,7,24,45,72,43,64,9,27,9,0,64,28,8,0,47,6,1,42,25,2,89,9,103,93,57,45,34,0,0,1,3,20,5,11,4,1,2,17,0,5,0,0,9,34,7,0,127,39,56,0,21,0,9,13,116,32,81,99,0,7,91,34,0,76,102,7,11,97,169,30,57,14,173,60,15,64,16,40,100,23,43,6,0,86,3,35,88,96,100,33,72,0,27,3,0,0,0,24,8,0,0,40,109,49,0,92,14,0,23,111,17,5,80,118,53,7,34,0,0,0,0,23,15,109,151,80,90,152,12,58,2,15,4,0,78,43,29,146,122,34,81,103,78,104,99,72,31,67,20,70,15,32,30,11,61,18,118,64,13,36,231

Organism: Pyrococcus furiosus (strain ATCC 43587 / DSM 3638 / JCM 8422 / Vc1) (NCBI:txid186497)

B-factor: mean 21.62, std 11.92, range [9.41, 86.23]

Sequence (215 aa):
EKELYEKWMRTVEMLKAEGIIRSKEVERAFLKYPRYLSVEDKYKKYAHIDEPLPIPAGQTVSAPHMVAIMLEIANLKPGMNILEVGTGSGWNAALISEIVKTDVYTIERIPELVEFAKRNLERAGVKNVHVILGDGSKGFPPKAPYDVIIVTAGAPKIPEPLIEQLKIGGKLIIPVGSYHLWQELLEVRKTKDGIKIKNHGGVAFVPLIGEYGWK